Protein 3P4E (pdb70)

Solvent-accessible surface area: 14811 Å² total; per-residue (Å²): 161,43,36,102,53,4,82,106,128,26,119,44,12,49,162,112,5,126,36,130,28,18,98,93,99,109,36,101,83,10,132,142,25,156,111,50,48,109,18,72,26,97,45,37,3,55,46,0,11,86,0,0,21,55,50,142,81,16,61,28,2,0,32,0,0,0,0,11,1,0,0,56,5,0,36,77,12,0,28,0,3,37,0,50,10,98,2,8,4,9,156,19,64,28,86,20,0,8,75,0,6,41,0,0,0,49,0,0,81,131,1,40,1,1,6,28,25,49,96,48,16,81,78,111,85,120,51,144,67,117,21,5,75,2,43,1,79,0,13,0,0,5,16,136,119,112,60,20,107,28,90,110,7,105,85,30,6,3,0,0,0,0,7,20,49,3,1,2,9,42,15,4,58,22,0,67,127,6,6,97,130,35,182,15,84,53,116,68,201,32,84,77,118,32,0,1,92,25,0,7,26,44,3,65,21,0,5,134,2,2,54,88,1,40,86,94,38,50,6,13,6,13,1,1,3,26,40,23,0,0,49,88,1,0,27,139,4,21,46,184,47,9,29,0,28,0,58,32,184,35,42,140,34,49,63,6,0,54,19,0,38,134,80,24,149,14,87,69,113,78,0,26,75,26,0,5,0,3,0,0,3,0,1,0,0,28,112,134,47,5,122,55,0,19,58,18,1,96,86,37,56,10,97,8,46,58,0,11,67,1,26,69,23,99,120,151,58,61,92,4,59,61,104

Foldseek 3Di:
DLVVCQCVLCVVLQVLLDDPQVDVVHGHDPPPAPAKDKDKDKDWQPCLLVLCVVVVHQQARLLLQLQVGLVVVLQFPWQWAAKEKEKEWADDDSVNVSSNSSNVSVNSNVSSYGHSYYDYYHDHPPHPDGDMTMMMMIMTIDHPVQTQDLPPFDFQWFKKFWWWLAQRRWLVVLVVVLCVVLVDDQQDDDPHHGVSCSSSPHIDHCNVLSNVLSVPFPWNGKWFAHAQAQQPTVCVNDDPQKAWEFEPVWDQQDVSLVVSCVSRVHDPVVSRGTGNSTGGMMTTHHPVCQVVSCVSSVVSPIHMDGTTGMHGHDPPDRRYHYD

Nearest PDB structures (foldseek):
  3p4e-assembly1_A-2  TM=1.003E+00  e=6.566E-73  Vibrio cholerae
  1cli-assembly2_C  TM=9.756E-01  e=1.528E-54  Escherichia coli
  5vk4-assembly1_A  TM=9.788E-01  e=6.529E-50  Neisseria gonorrhoeae
  5vk4-assembly1_B  TM=9.753E-01  e=1.158E-48  Neisseria gonorrhoeae
  2btu-assembly1_A  TM=9.484E-01  e=7.988E-44  Bacillus anthracis

InterPro domains:
  IPR004733 Phosphoribosylformylglycinamidine cyclo-ligase [MF_00741] (8-345)
  IPR004733 Phosphoribosylformylglycinamidine cyclo-ligase [PTHR10520] (5-345)
  IPR004733 Phosphoribosylformylglycinamidine cyclo-ligase [TIGR00878] (8-334)
  IPR004733 Phosphoribosylformylglycinamidine cyclo-ligase [cd02196] (41-333)
  IPR010918 PurM-like, C-terminal domain [PF02769] (177-343)
  IPR016188 PurM-like, N-terminal domain [PF00586] (60-165)
  IPR036676 PurM-like, C-terminal domain superfamily [G3DSA:3.90.650.10] (172-346)
  IPR036676 PurM-like, C-terminal domain superfamily [SSF56042] (172-342)
  IPR036921 PurM-like, N-terminal domain superfamily [G3DSA:3.30.1330.10] (7-171)
  IPR036921 PurM-like, N-terminal domain superfamily [SSF55326] (8-171)

Radius of gyration: 20.2 Å; Cα contacts (8 Å, |Δi|>4): 772; chains: 1; bounding box: 46×52×60 Å

B-factor: mean 29.64, std 10.19, range [11.91, 79.68]

Sequence (323 aa):
DAGNALVERIKKGAVKRTRRPEVMGALCELLPTKYKHPVLVSSGTDGVVGGTKLRLALDMKKHDTIGIDLVAMMCVNDLIVQGAEPLFFLDYYYATGKLDVDTAAEEVISSGIADGCLQAGCALIGGEETAEEMPGMMYEEGEDYDVAGFFCCVGVVEKEEEEIIDGSKVQQVGDALIAVGSSGPHSNGYSSLVRKKILEEVSKADKNEERLAGKTIGEHLLAPTKIYIKSGLKKLIAEHDDIHAISHITGGGFWEENIPRRVLPEGTKAVIDGKSWEWPVIFQWLQEKGNVTTHEMYRTFNCGVGLIIIALPKDQANAAVALLQAEGETTAWVIGEIAAANSNEAQVEIN

Organism: Vibrio cholerae serotype O1 (strain ATCC 39315 / El Tor Inaba N16961) (NCBI:txid243277)

CATH classification: 3.30.1330.10 (+1 more: 3.90.650.10)

Structure (mmCIF, N/CA/C/O backbone):
data_3P4E
#
_entry.id   3P4E
#
_cell.length_a   106.277
_cell.length_b   106.277
_cell.length_c   61.379
_cell.angle_alpha   90.000
_cell.angle_beta   90.000
_cell.angle_gamma   120.000
#
_symmetry.space_group_name_H-M   'P 32 2 1'
#
loop_
_entity.id
_entity.type
_entity.pdbx_description
1 polymer 'Phosphoribosylformylglycinamidine cyclo-ligase'
2 non-polymer 'ADENOSINE MONOPHOSPHATE'
3 non-polymer GLYCEROL
4 non-polymer 'CITRIC ACID'
5 non-polymer 1,2-ETHANEDIOL
6 water water
#
loop_
_atom_site.group_PDB
_atom_site.id
_atom_site.type_symbol
_atom_site.label_atom_id
_atom_site.label_alt_id
_atom_site.label_comp_id
_atom_site.label_asym_id
_atom_site.label_entity_id
_atom_site.label_seq_id
_atom_site.pdbx_PDB_ins_code
_atom_site.Cartn_x
_atom_site.Cartn_y
_atom_site.Cartn_z
_atom_site.occupancy
_atom_site.B_iso_or_equiv
_atom_site.auth_seq_id
_atom_site.auth_comp_id
_atom_site.auth_asym_id
_atom_site.auth_atom_id
_atom_site.pdbx_PDB_model_num
ATOM 1 N N . ASP A 1 21 ? 24.647 46.969 -21.277 1.00 74.53 18 ASP A N 1
ATOM 2 C CA . ASP A 1 21 ? 25.880 46.767 -22.096 1.00 75.13 18 ASP A CA 1
ATOM 3 C C . ASP A 1 21 ? 27.069 46.279 -21.257 1.00 73.82 18 ASP A C 1
ATOM 4 O O . ASP A 1 21 ? 27.710 45.286 -21.619 1.00 74.13 18 ASP A O 1
ATOM 9 N N . ALA A 1 22 ? 27.390 46.988 -20.170 1.00 72.66 19 ALA A N 1
ATOM 10 C CA . ALA A 1 22 ? 28.420 46.525 -19.209 1.00 71.18 19 ALA A CA 1
ATOM 11 C C . ALA A 1 22 ? 27.975 45.225 -18.509 1.00 69.78 19 ALA A C 1
ATOM 12 O O . ALA A 1 22 ? 28.747 44.258 -18.411 1.00 69.28 19 ALA A O 1
ATOM 14 N N . GLY A 1 23 ? 26.730 45.220 -18.024 1.00 68.84 20 GLY A N 1
ATOM 15 C CA . GLY A 1 23 ? 26.102 44.027 -17.422 1.00 67.43 20 GLY A CA 1
ATOM 16 C C . GLY A 1 23 ? 25.844 42.897 -18.416 1.00 66.85 20 GLY A C 1
ATOM 17 O O . GLY A 1 23 ? 25.601 41.758 -18.013 1.00 66.83 20 GLY A O 1
ATOM 18 N N . ASN A 1 24 ? 25.888 43.213 -19.711 1.00 66.11 21 ASN A N 1
ATOM 19 C CA . ASN A 1 24 ? 25.766 42.217 -20.793 1.00 65.24 21 ASN A CA 1
ATOM 20 C C . ASN A 1 24 ? 27.132 41.538 -21.048 1.00 62.79 21 ASN A C 1
ATOM 21 O O . ASN A 1 24 ? 27.220 40.312 -21.197 1.00 62.95 21 ASN A O 1
ATOM 26 N N . ALA A 1 25 ? 28.192 42.339 -21.103 1.00 59.89 22 ALA A N 1
ATOM 27 C CA . ALA A 1 25 ? 29.547 41.817 -21.182 1.00 57.75 22 ALA A CA 1
ATOM 28 C C . ALA A 1 25 ? 29.774 40.869 -19.990 1.00 54.75 22 ALA A C 1
ATOM 29 O O . ALA A 1 25 ? 30.343 39.789 -20.140 1.00 53.92 22 ALA A O 1
ATOM 31 N N . LEU A 1 26 ? 29.298 41.273 -18.817 1.00 52.05 23 LEU A N 1
ATOM 32 C CA . LEU A 1 26 ? 29.544 40.501 -17.578 1.00 49.49 23 LEU A CA 1
ATOM 33 C C . LEU A 1 26 ? 28.749 39.206 -17.584 1.00 48.83 23 LEU A C 1
ATOM 34 O O . LEU A 1 26 ? 29.266 38.167 -17.217 1.00 46.04 23 LEU A O 1
ATOM 39 N N . VAL A 1 27 ? 27.485 39.277 -17.997 1.00 49.67 24 VAL A N 1
ATOM 40 C CA . VAL A 1 27 ? 26.616 38.108 -17.962 1.00 50.84 24 VAL A CA 1
ATOM 41 C C . VAL A 1 27 ? 27.172 37.029 -18.871 1.00 51.39 24 VAL A C 1
ATOM 42 O O . VAL A 1 27 ? 27.217 35.863 -18.505 1.00 49.64 24 VAL A O 1
ATOM 46 N N . GLU A 1 28 ? 27.630 37.423 -20.048 1.00 53.51 25 GLU A N 1
ATOM 47 C CA . GLU A 1 28 ? 28.160 36.448 -20.989 1.00 55.15 25 GLU A CA 1
ATOM 48 C C . GLU A 1 28 ? 29.431 35.932 -20.386 1.00 54.03 25 GLU A C 1
ATOM 49 O O . GLU A 1 28 ? 29.697 34.731 -20.389 1.00 54.99 25 GLU A O 1
ATOM 55 N N . ARG A 1 29 ? 30.184 36.852 -19.794 1.00 52.98 26 ARG A N 1
ATOM 56 C CA . ARG A 1 29 ? 31.490 36.550 -19.261 1.00 51.36 26 ARG A CA 1
ATOM 57 C C . ARG A 1 29 ? 31.473 35.491 -18.134 1.00 48.87 26 ARG A C 1
ATOM 58 O O . ARG A 1 29 ? 32.419 34.716 -17.999 1.00 48.71 26 ARG A O 1
ATOM 66 N N . ILE A 1 30 ? 30.415 35.447 -17.344 1.00 46.56 27 ILE A N 1
ATOM 67 C CA . ILE A 1 30 ? 30.365 34.510 -16.216 1.00 44.07 27 ILE A CA 1
ATOM 68 C C . ILE A 1 30 ? 29.561 33.261 -16.473 1.00 43.16 27 ILE A C 1
ATOM 69 O O . ILE A 1 30 ? 29.595 32.346 -15.651 1.00 41.35 27 ILE A O 1
ATOM 74 N N . LYS A 1 31 ? 28.793 33.203 -17.583 1.00 42.55 28 LYS A N 1
ATOM 75 C CA A LYS A 1 31 ? 27.854 32.090 -17.763 0.60 42.09 28 LYS A CA 1
ATOM 76 C CA B LYS A 1 31 ? 27.852 32.097 -17.757 0.40 41.83 28 LYS A CA 1
ATOM 77 C C . LYS A 1 31 ? 28.599 30.770 -17.712 1.00 40.75 28 LYS A C 1
ATOM 78 O O . LYS A 1 31 ? 28.046 29.774 -17.267 1.00 39.69 28 LYS A O 1
ATOM 89 N N . GLY A 1 32 ? 29.857 30.773 -18.144 1.00 39.93 29 GLY A N 1
ATOM 90 C CA . GLY A 1 32 ? 30.694 29.579 -18.066 1.00 40.69 29 GLY A CA 1
ATOM 91 C C . GLY A 1 32 ? 30.916 29.149 -16.598 1.00 39.93 29 GLY A C 1
ATOM 92 O O . GLY A 1 32 ? 30.759 27.990 -16.230 1.00 39.07 29 GLY A O 1
ATOM 93 N N . ALA A 1 33 ? 31.303 30.112 -15.775 1.00 40.41 30 ALA A N 1
ATOM 94 C CA . ALA A 1 33 ? 31.562 29.859 -14.351 1.00 38.29 30 ALA A CA 1
ATOM 95 C C . ALA A 1 33 ? 30.289 29.334 -13.672 1.00 36.94 30 ALA A C 1
ATOM 96 O O . ALA A 1 33 ? 30.291 28.314 -12.983 1.00 36.37 30 ALA A O 1
ATOM 98 N N . VAL A 1 34 ? 29.176 29.999 -13.911 1.00 35.60 31 VAL A N 1
ATOM 99 C CA . VAL A 1 34 ? 27.902 29.527 -13.399 1.00 34.46 31 VAL A CA 1
ATOM 100 C C . VAL A 1 34 ? 27.517 28.097 -13.846 1.00 33.92 31 VAL A C 1
ATOM 101 O O . VAL A 1 34 ? 27.131 27.263 -13.023 1.00 32.61 31 VAL A O 1
ATOM 105 N N . LYS A 1 35 ? 27.585 27.823 -15.154 1.00 33.07 32 LYS A N 1
ATOM 106 C CA . LYS A 1 35 ? 27.324 26.477 -15.671 1.00 33.89 32 LYS A CA 1
ATOM 107 C C . LYS A 1 35 ? 28.252 25.440 -15.068 1.00 31.73 32 LYS A C 1
ATOM 108 O O . LYS A 1 35 ? 27.834 24.297 -14.830 1.00 30.02 32 LYS A O 1
ATOM 114 N N . ARG A 1 36 ? 29.511 25.813 -14.795 1.00 31.22 33 ARG A N 1
ATOM 115 C CA . ARG A 1 36 ? 30.467 24.879 -14.168 1.00 30.57 33 ARG A CA 1
ATOM 116 C C . ARG A 1 36 ? 29.889 24.340 -12.861 1.00 28.65 33 ARG A C 1
ATOM 117 O O . ARG A 1 36 ? 30.160 23.210 -12.482 1.00 27.24 33 ARG A O 1
ATOM 125 N N . THR A 1 37 ? 29.114 25.164 -12.130 1.00 25.96 34 THR A N 1
ATOM 126 C CA . THR A 1 37 ? 28.674 24.789 -10.786 1.00 24.40 34 THR A CA 1
ATOM 127 C C . THR A 1 37 ? 27.394 23.980 -10.765 1.00 25.12 34 THR A C 1
ATOM 128 O O . THR A 1 37 ? 26.958 23.553 -9.692 1.00 23.82 34 THR A O 1
ATOM 132 N N . ARG A 1 38 ? 26.774 23.792 -11.923 1.00 26.77 35 ARG A N 1
ATOM 133 C CA . ARG A 1 38 ? 25.439 23.169 -11.958 1.00 28.90 35 ARG A CA 1
ATOM 134 C C . ARG A 1 38 ? 25.406 21.768 -11.360 1.00 29.04 35 ARG A C 1
ATOM 135 O O . ARG A 1 38 ? 26.383 21.006 -11.436 1.00 30.27 35 ARG A O 1
ATOM 143 N N . ARG A 1 39 ? 24.358 21.476 -10.594 1.00 28.40 36 ARG A N 1
ATOM 144 C CA . ARG A 1 39 ? 24.153 20.112 -10.083 1.00 29.49 36 ARG A CA 1
ATOM 145 C C . ARG A 1 39 ? 22.804 19.632 -10.596 1.00 29.39 36 ARG A C 1
ATOM 146 O O . ARG A 1 39 ? 22.015 20.439 -11.114 1.00 29.44 36 ARG A O 1
ATOM 154 N N . PRO A 1 40 ? 22.551 18.317 -10.538 1.00 29.87 37 PRO A N 1
ATOM 155 C CA . PRO A 1 40 ? 21.379 17.822 -11.293 1.00 30.59 37 PRO A CA 1
ATOM 156 C C . PRO A 1 40 ? 20.035 18.335 -10.825 1.00 29.87 37 PRO A C 1
ATOM 157 O O . PRO A 1 40 ? 19.061 18.264 -11.584 1.00 30.05 37 PRO A O 1
ATOM 161 N N . GLU A 1 41 ? 19.982 18.792 -9.572 1.00 29.26 38 GLU A N 1
ATOM 162 C CA . GLU A 1 41 ? 18.748 19.330 -8.985 1.00 28.07 38 GLU A CA 1
ATOM 163 C C . GLU A 1 41 ? 18.323 20.635 -9.592 1.00 27.17 38 GLU A C 1
ATOM 164 O O . GLU A 1 41 ? 17.130 20.978 -9.544 1.00 28.04 38 GLU A O 1
ATOM 170 N N . VAL A 1 42 ? 19.243 21.352 -10.212 1.00 27.85 39 VAL A N 1
ATOM 171 C CA . VAL A 1 42 ? 18.931 22.633 -10.841 1.00 28.75 39 VAL A CA 1
ATOM 172 C C . VAL A 1 42 ? 18.076 22.441 -12.072 1.00 33.32 39 VAL A C 1
ATOM 173 O O . VAL A 1 42 ? 18.330 21.543 -12.894 1.00 32.43 39 VAL A O 1
ATOM 177 N N . MET A 1 43 ? 17.040 23.255 -12.183 1.00 34.84 40 MET A N 1
ATOM 178 C CA . MET A 1 43 ? 16.170 23.229 -13.356 1.00 39.16 40 MET A CA 1
ATOM 179 C C . MET A 1 43 ? 16.303 24.529 -14.120 1.00 41.42 40 MET A C 1
ATOM 180 O O . MET A 1 43 ? 16.453 25.596 -13.519 1.00 41.28 40 MET A O 1
ATOM 185 N N . GLY A 1 44 ? 16.189 24.459 -15.446 1.00 44.97 41 GLY A N 1
ATOM 186 C CA . GLY A 1 44 ? 16.073 25.673 -16.277 1.00 46.62 41 GLY A CA 1
ATOM 187 C C . GLY A 1 44 ? 17.279 26.611 -16.226 1.00 47.21 41 GLY A C 1
ATOM 188 O O . GLY A 1 44 ? 18.405 26.180 -15.899 1.00 48.68 41 GLY A O 1
ATOM 189 N N . ALA A 1 51 ? 15.592 31.256 -10.949 1.00 43.37 48 ALA A N 1
ATOM 190 C CA . ALA A 1 51 ? 16.535 30.314 -10.334 1.00 40.36 48 ALA A CA 1
ATOM 191 C C . ALA A 1 51 ? 15.751 29.195 -9.657 1.00 39.08 48 ALA A C 1
ATOM 192 O O . ALA A 1 51 ? 15.217 29.441 -8.565 1.00 38.14 48 ALA A O 1
ATOM 194 N N . LEU A 1 52 ? 15.651 28.013 -10.308 1.00 36.38 49 LEU A N 1
ATOM 195 C CA . LEU A 1 52 ? 14.838 26.873 -9.826 1.00 33.71 49 LEU A CA 1
ATOM 196 C C . LEU A 1 52 ? 15.701 25.690 -9.414 1.00 31.61 49 LEU A C 1
ATOM 197 O O . LEU A 1 52 ? 16.624 25.327 -10.111 1.00 31.49 49 LEU A O 1
ATOM 202 N N . CYS A 1 53 ? 15.363 25.063 -8.297 1.00 28.89 50 CYS A N 1
ATOM 203 C CA . CYS A 1 53 ? 16.147 23.950 -7.789 1.00 27.82 50 CYS A CA 1
ATOM 204 C C . CYS A 1 53 ? 15.266 22.981 -7.011 1.00 28.66 50 CYS A C 1
ATOM 205 O O . CYS A 1 53 ? 14.492 23.370 -6.153 1.00 26.13 50 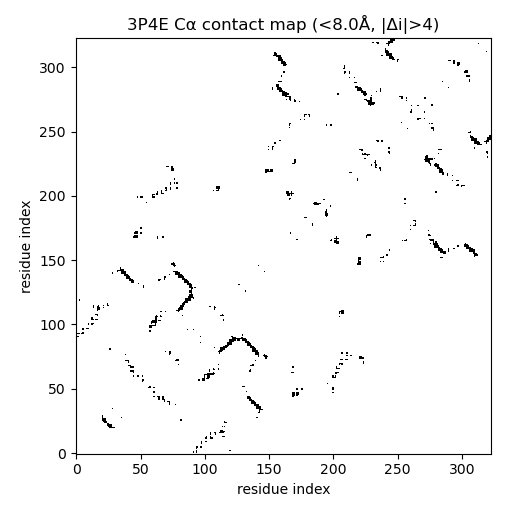CYS A O 1
ATOM 208 N N . GLU A 1 54 ? 15.373 21.701 -7.350 1.00 28.42 51 GLU A N 1
ATOM 209 C CA . GLU A 1 54 ? 14.670 20.659 -6.635 1.00 28.85 51 GLU A CA 1
ATOM 210 C C . GLU A 1 54 ? 15.441 20.254 -5.411 1.00 28.04 51 GLU A C 1
ATOM 211 O O . GLU A 1 54 ? 16.644 20.497 -5.306 1.00 28.09 51 GLU A O 1
ATOM 217 N N . LEU A 1 55 ? 14.773 19.595 -4.467 1.00 28.76 52 LEU A N 1
ATOM 218 C CA A LEU A 1 55 ? 15.467 19.027 -3.311 0.60 28.59 52 LEU A CA 1
ATOM 219 C CA B LEU A 1 55 ? 15.484 19.040 -3.313 0.40 28.30 52 LEU A CA 1
ATOM 220 C C . LEU A 1 55 ? 16.206 17.754 -3.724 1.00 28.53 52 LEU A C 1
ATOM 221 O O . LEU A 1 55 ? 15.696 16.990 -4.558 1.00 28.57 52 LEU A O 1
ATOM 230 N N . PRO A 1 56 ? 17.394 17.519 -3.156 1.00 29.09 53 PRO A N 1
ATOM 231 C CA . PRO A 1 56 ? 18.045 16.222 -3.463 1.00 30.00 53 PRO A CA 1
ATOM 232 C C . PRO A 1 56 ? 17.154 15.041 -3.037 1.00 32.18 53 PRO A C 1
ATOM 233 O O . PRO A 1 56 ? 16.445 15.084 -2.008 1.00 31.42 53 PRO A O 1
ATOM 237 N N . THR A 1 57 ? 17.134 14.014 -3.871 1.00 34.26 54 THR A N 1
ATOM 238 C CA . THR A 1 57 ? 16.183 12.911 -3.660 1.00 35.47 54 THR A CA 1
ATOM 239 C C . THR A 1 57 ? 16.433 12.095 -2.375 1.00 35.77 54 THR A C 1
ATOM 240 O O . THR A 1 57 ? 15.513 11.416 -1.893 1.00 35.94 54 THR A O 1
ATOM 244 N N . LYS A 1 58 ? 17.632 12.126 -1.795 1.00 35.81 55 LYS A N 1
ATOM 245 C CA . LYS A 1 58 ? 17.907 11.218 -0.672 1.00 37.33 55 LYS A CA 1
ATOM 246 C C . LYS A 1 58 ? 17.179 11.588 0.596 1.00 37.32 55 LYS A C 1
ATOM 247 O O . LYS A 1 58 ? 17.100 10.765 1.508 1.00 38.62 55 LYS A O 1
ATOM 253 N N . TYR A 1 59 ? 16.692 12.827 0.696 1.00 35.85 56 TYR A N 1
ATOM 254 C CA . TYR A 1 59 ? 16.141 13.323 1.948 1.00 34.87 56 TYR A CA 1
ATOM 255 C C . TYR A 1 59 ? 14.720 12.843 2.078 1.00 37.11 56 TYR A C 1
ATOM 256 O O . TYR A 1 59 ? 13.943 13.051 1.176 1.00 37.29 56 TYR A O 1
ATOM 265 N N . LYS A 1 60 ? 14.389 12.240 3.217 1.00 38.22 57 LYS A N 1
ATOM 266 C CA . LYS A 1 60 ? 13.015 11.817 3.520 1.00 40.39 57 LYS A CA 1
ATOM 267 C C . LYS A 1 60 ? 12.222 12.933 4.192 1.00 39.20 57 LYS A C 1
ATOM 268 O O . LYS A 1 60 ? 11.069 13.144 3.860 1.00 39.11 57 LYS A O 1
ATOM 274 N N . HIS A 1 61 ? 12.850 13.674 5.104 1.00 36.84 58 HIS A N 1
ATOM 275 C CA . HIS A 1 61 ? 12.216 14.814 5.771 1.00 36.96 58 HIS A CA 1
ATOM 276 C C . HIS A 1 61 ? 13.197 15.981 5.715 1.00 34.88 58 HIS A C 1
ATOM 277 O O . HIS A 1 61 ? 13.871 16.313 6.725 1.00 34.15 58 HIS A O 1
ATOM 284 N N . PRO A 1 62 ? 13.317 16.584 4.527 1.00 33.75 59 PRO A N 1
ATOM 285 C CA . PRO A 1 62 ? 14.318 17.663 4.374 1.00 32.32 59 PRO A CA 1
ATOM 286 C C . PRO A 1 62 ? 13.967 18.921 5.148 1.00 31.57 59 PRO A C 1
ATOM 287 O O . PRO A 1 62 ? 12.797 19.321 5.211 1.00 34.32 59 PRO A O 1
ATOM 291 N N . VAL A 1 63 ? 14.970 19.536 5.752 1.00 29.33 60 VAL A N 1
ATOM 292 C CA . VAL A 1 63 ? 14.792 20.823 6.359 1.00 27.74 60 VAL A CA 1
ATOM 293 C C . VAL A 1 63 ? 15.789 21.746 5.687 1.00 26.37 60 VAL A C 1
ATOM 294 O O . VAL A 1 63 ? 16.941 21.387 5.498 1.00 25.11 60 VAL A O 1
ATOM 298 N N . LEU A 1 64 ? 15.356 22.956 5.370 1.00 24.76 61 LEU A N 1
ATOM 299 C CA . LEU A 1 64 ? 16.245 23.909 4.755 1.00 23.91 61 LEU A CA 1
ATOM 300 C C . LEU A 1 64 ? 17.017 24.706 5.801 1.00 23.85 61 LEU A C 1
ATOM 301 O O . LEU A 1 64 ? 16.439 25.127 6.795 1.00 25.15 61 LEU A O 1
ATOM 306 N N . VAL A 1 65 ? 18.304 24.905 5.557 1.00 23.30 62 VAL A N 1
ATOM 307 C CA . VAL A 1 65 ? 19.197 25.622 6.454 1.00 23.91 62 VAL A CA 1
ATOM 308 C C . VAL A 1 65 ? 19.787 26.719 5.616 1.00 24.85 62 VAL A C 1
ATOM 309 O O . VAL A 1 65 ? 20.271 26.462 4.511 1.00 24.45 62 VAL A O 1
ATOM 313 N N . SER A 1 66 ? 19.709 27.962 6.063 1.00 23.62 63 SER A N 1
ATOM 314 C CA A SER A 1 66 ? 20.142 29.064 5.209 0.60 23.75 63 SER A CA 1
ATOM 315 C CA B SER A 1 66 ? 20.151 29.054 5.207 0.40 23.61 63 SER A CA 1
ATOM 316 C C . SER A 1 66 ? 20.971 30.083 5.984 1.00 23.53 63 SER A C 1
ATOM 317 O O . SER A 1 66 ? 20.933 30.147 7.242 1.00 24.45 63 SER A O 1
ATOM 322 N N . GLY A 1 67 ? 21.738 30.868 5.252 1.00 21.93 64 GLY A N 1
ATOM 323 C CA . GLY A 1 67 ? 22.525 31.888 5.874 1.00 22.57 64 GLY A CA 1
ATOM 324 C C . GLY A 1 67 ? 23.060 32.855 4.873 1.00 22.88 64 GLY A C 1
ATOM 325 O O . GLY A 1 67 ? 23.155 32.544 3.674 1.00 23.15 64 GLY A O 1
ATOM 326 N N . THR A 1 68 ? 23.454 34.013 5.383 1.00 22.21 65 THR A N 1
ATOM 327 C CA . THR A 1 68 ? 24.036 35.075 4.557 1.00 23.16 65 THR A CA 1
ATOM 328 C C . THR A 1 68 ? 25.299 35.547 5.226 1.00 24.00 65 THR A C 1
ATOM 329 O O . THR A 1 68 ? 25.388 35.497 6.444 1.00 26.73 65 THR A O 1
ATOM 333 N N . ASP A 1 69 ? 26.285 35.998 4.457 1.00 25.71 66 ASP A N 1
ATOM 334 C CA . ASP A 1 69 ? 27.598 36.422 5.041 1.00 27.97 66 ASP A CA 1
ATOM 335 C C . ASP A 1 69 ? 28.238 37.331 4.007 1.00 28.70 66 ASP A C 1
ATOM 336 O O . ASP A 1 69 ? 27.855 37.366 2.854 1.00 27.86 66 ASP A O 1
ATOM 341 N N . GLY A 1 70 ? 29.204 38.117 4.450 1.00 29.54 67 GLY A N 1
ATOM 342 C CA . GLY A 1 70 ? 30.075 38.848 3.542 1.00 30.20 67 GLY A CA 1
ATOM 343 C C . GLY A 1 70 ? 31.464 38.419 3.974 1.00 29.99 67 GLY A C 1
ATOM 344 O O . GLY A 1 70 ? 31.653 37.507 4.781 1.00 32.37 67 GLY A O 1
ATOM 345 N N . VAL A 1 71 ? 32.474 39.050 3.417 1.00 30.95 68 VAL A N 1
ATOM 346 C CA A VAL A 1 71 ? 33.869 38.675 3.713 0.60 28.83 68 VAL A CA 1
ATOM 347 C CA B VAL A 1 71 ? 33.755 38.965 4.071 0.40 29.59 68 VAL A CA 1
ATOM 348 C C A VAL A 1 71 ? 34.516 39.671 4.670 0.60 29.17 68 VAL A C 1
ATOM 349 C C B VAL A 1 71 ? 33.951 40.388 4.557 0.40 30.77 68 VAL A C 1
ATOM 350 O O A VAL A 1 71 ? 35.626 39.457 5.177 0.60 25.98 68 VAL A O 1
ATOM 351 O O B VAL A 1 71 ? 33.876 41.361 3.798 0.40 30.74 68 VAL A O 1
ATOM 358 N N A GLY A 1 72 ? 33.833 40.809 4.905 0.60 28.95 69 GLY A N 1
ATOM 359 N N B GLY A 1 72 ? 34.061 40.510 5.872 0.40 29.94 69 GLY A N 1
ATOM 360 C CA A GLY A 1 72 ? 34.324 41.787 5.873 0.60 29.66 69 GLY A CA 1
ATOM 361 C CA B GLY A 1 72 ? 34.323 41.802 6.440 0.40 30.42 69 GLY A CA 1
ATOM 362 C C A GLY A 1 72 ? 35.519 42.612 5.463 0.60 28.56 69 GLY A C 1
ATOM 363 C C B GLY A 1 72 ? 35.418 42.500 5.646 0.40 29.36 69 GLY A C 1
ATOM 364 O O A GLY A 1 72 ? 35.653 42.989 4.307 0.60 29.51 69 GLY A O 1
ATOM 365 O O B GLY A 1 72 ? 35.388 42.608 4.437 0.40 29.87 69 GLY A O 1
ATOM 366 N N . THR A 1 73 ? 36.405 42.914 6.406 1.00 28.97 70 THR A N 1
ATOM 367 C CA . THR A 1 73 ? 37.490 43.724 6.060 1.00 29.17 70 THR A CA 1
ATOM 368 C C . THR A 1 73 ? 38.466 43.021 5.172 1.00 24.88 70 THR A C 1
ATOM 369 O O . THR A 1 73 ? 39.350 43.701 4.652 1.00 23.82 70 THR A O 1
ATOM 373 N N . LYS A 1 74 ? 38.379 41.681 5.032 1.00 21.45 71 LYS A N 1
ATOM 374 C CA . LYS A 1 74 ? 39.280 41.035 4.063 1.00 21.01 71 LYS A CA 1
ATOM 375 C C . LYS A 1 74 ? 39.118 41.650 2.677 1.00 21.47 71 LYS A C 1
ATOM 376 O O . LYS A 1 74 ? 40.085 41.810 1.923 1.00 20.41 71 LYS A O 1
ATOM 382 N N . LEU A 1 75 ? 37.887 42.073 2.342 1.00 21.89 72 LEU A N 1
ATOM 383 C CA . LEU A 1 75 ? 37.664 42.675 1.052 1.00 24.16 72 LEU A CA 1
ATOM 384 C C . LEU A 1 75 ? 38.497 43.934 0.892 1.00 24.37 72 LEU A C 1
ATOM 385 O O . LEU A 1 75 ? 39.041 44.186 -0.168 1.00 25.13 72 LEU A O 1
ATOM 390 N N . ARG A 1 76 ? 38.679 44.693 1.978 1.00 25.92 73 ARG A N 1
ATOM 391 C CA . ARG A 1 76 ? 39.511 45.920 1.932 1.00 25.84 73 ARG A CA 1
ATOM 392 C C . ARG A 1 76 ? 40.948 45.602 1.557 1.00 25.39 73 ARG A C 1
ATOM 393 O O . ARG A 1 76 ? 41.557 46.274 0.718 1.00 25.77 73 ARG A O 1
ATOM 401 N N . LEU A 1 77 ? 41.497 44.517 2.115 1.00 24.71 74 LEU A N 1
ATOM 402 C CA . LEU A 1 77 ? 42.797 44.046 1.691 1.00 24.80 74 LEU A CA 1
ATOM 403 C C . LEU A 1 77 ? 42.869 43.648 0.227 1.00 24.55 74 LEU A C 1
ATOM 404 O O . LEU A 1 77 ? 43.828 43.949 -0.473 1.00 25.30 74 LEU A O 1
ATOM 409 N N . ALA A 1 78 ? 41.871 42.933 -0.263 1.00 24.14 75 ALA A N 1
ATOM 410 C CA . ALA A 1 78 ? 41.848 42.560 -1.670 1.00 24.41 75 ALA A CA 1
ATOM 411 C C . ALA A 1 78 ? 41.798 43.811 -2.562 1.00 24.28 75 ALA A C 1
ATOM 412 O O . ALA A 1 78 ? 42.438 43.840 -3.570 1.0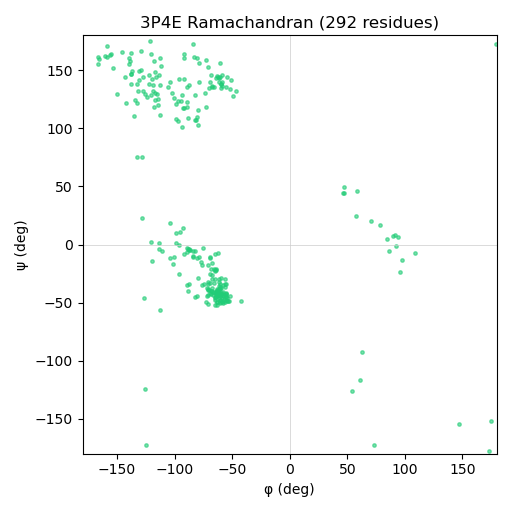0 24.91 75 ALA A O 1
ATOM 414 N N . LEU A 1 79 ? 41.045 44.809 -2.143 1.00 26.73 76 LEU A N 1
ATOM 415 C CA . LEU A 1 79 ? 40.926 46.102 -2.876 1.00 28.18 76 LEU A CA 1
ATOM 416 C C . LEU A 1 79 ? 42.250 46.861 -2.814 1.00 30.45 76 LEU A C 1
ATOM 417 O O . LEU A 1 79 ? 42.703 47.355 -3.870 1.00 31.47 76 LEU A O 1
ATOM 422 N N . ASP A 1 80 ? 42.898 46.886 -1.635 1.00 30.45 77 ASP A N 1
ATOM 423 C CA . ASP A 1 80 ? 44.244 47.511 -1.439 1.00 31.42 77 ASP A CA 1
ATOM 424 C C . ASP A 1 80 ? 45.223 46.867 -2.446 1.00 30.84 77 ASP A C 1
ATOM 425 O O . ASP A 1 80 ? 46.030 47.552 -3.096 1.00 31.64 77 ASP A O 1
ATOM 430 N N . MET A 1 81 ? 45.171 45.551 -2.547 1.00 29.94 78 MET A N 1
ATOM 431 C CA . MET A 1 81 ? 46.093 44.755 -3.366 1.00 29.50 78 MET A CA 1
ATOM 432 C C . MET A 1 81 ? 45.636 44.583 -4.807 1.00 31.30 78 MET A C 1
ATOM 433 O O . MET A 1 81 ? 46.346 43.983 -5.599 1.00 29.88 78 MET A O 1
ATOM 438 N N . LYS A 1 82 ? 44.446 45.078 -5.142 1.00 30.85 79 LYS A N 1
ATOM 439 C CA . LYS A 1 82 ? 43.862 44.850 -6.469 1.00 32.77 79 LYS A CA 1
ATOM 440 C C . LYS A 1 82 ? 43.940 43.418 -6.919 1.00 31.80 79 LYS A C 1
ATOM 441 O O . LYS A 1 82 ? 44.377 43.116 -8.035 1.00 31.53 79 LYS A O 1
ATOM 447 N N . LYS A 1 83 ? 43.513 42.503 -6.040 1.00 30.20 80 LYS A N 1
ATOM 448 C CA . LYS A 1 83 ? 43.544 41.091 -6.347 1.00 29.89 80 LYS A CA 1
ATOM 449 C C . LYS A 1 83 ? 42.215 40.474 -5.915 1.00 28.50 80 LYS A C 1
ATOM 450 O O . LYS A 1 83 ? 41.962 40.376 -4.718 1.00 27.31 80 LYS A O 1
ATOM 456 N N . HIS A 1 84 ? 41.405 40.064 -6.904 1.00 27.01 81 HIS A N 1
ATOM 457 C CA . HIS A 1 84 ? 39.996 39.776 -6.734 1.00 26.77 81 HIS A CA 1
ATOM 458 C C . HIS A 1 84 ? 39.645 38.345 -7.088 1.00 27.10 81 HIS A C 1
ATOM 459 O O . HIS A 1 84 ? 38.498 37.959 -7.007 1.00 26.70 81 HIS A O 1
ATOM 466 N N . ASP A 1 85 ? 40.644 37.536 -7.451 1.00 27.66 82 ASP A N 1
ATOM 467 C CA . ASP A 1 85 ? 40.361 36.214 -7.975 1.00 28.47 82 ASP A CA 1
ATOM 468 C C . ASP A 1 85 ? 40.046 35.103 -6.951 1.00 27.02 82 ASP A C 1
ATOM 469 O O . ASP A 1 85 ? 39.595 34.035 -7.349 1.00 27.55 82 ASP A O 1
ATOM 474 N N . THR A 1 86 ? 40.280 35.347 -5.666 1.00 24.22 83 THR A N 1
ATOM 475 C CA . THR A 1 86 ? 40.028 34.385 -4.619 1.00 23.82 83 THR A CA 1
ATOM 476 C C . THR A 1 86 ? 39.025 34.814 -3.550 1.00 22.72 83 THR A C 1
ATOM 477 O O . THR A 1 86 ? 38.589 34.009 -2.784 1.00 20.93 83 THR A O 1
ATOM 481 N N . ILE A 1 87 ? 38.704 36.106 -3.503 1.00 22.05 84 ILE A N 1
ATOM 482 C CA . ILE A 1 87 ? 37.830 36.636 -2.453 1.00 20.32 84 ILE A CA 1
ATOM 483 C C . ILE A 1 87 ? 36.438 35.977 -2.504 1.00 19.75 84 ILE A C 1
ATOM 484 O O . ILE A 1 87 ? 35.803 35.746 -1.453 1.00 20.06 84 ILE A O 1
ATOM 489 N N . GLY A 1 88 ? 36.020 35.579 -3.687 1.00 20.16 85 GLY A N 1
ATOM 490 C CA . GLY A 1 88 ? 34.736 34.823 -3.834 1.00 20.50 85 GLY A CA 1
ATOM 491 C C . GLY A 1 88 ? 34.763 33.468 -3.157 1.00 20.40 85 GLY A C 1
ATOM 492 O O . GLY A 1 88 ? 33.741 32.957 -2.701 1.00 19.46 85 GLY A O 1
ATOM 493 N N . ILE A 1 89 ? 35.952 32.855 -3.079 1.00 19.54 86 ILE A N 1
ATOM 494 C CA . ILE A 1 89 ? 36.096 31.607 -2.315 1.00 19.23 86 ILE A CA 1
ATOM 495 C C . ILE A 1 89 ? 35.859 31.842 -0.853 1.00 19.03 86 ILE A C 1
ATOM 496 O O . ILE A 1 89 ? 35.149 31.108 -0.196 1.00 18.81 86 ILE A O 1
ATOM 501 N N . ASP A 1 90 ? 36.446 32.917 -0.308 1.00 19.14 87 ASP A N 1
ATOM 502 C CA . ASP A 1 90 ? 36.182 33.268 1.088 1.00 18.07 87 ASP A CA 1
ATOM 503 C C . ASP A 1 90 ? 34.685 33.496 1.345 1.00 18.43 87 ASP A C 1
ATOM 504 O O . ASP A 1 90 ? 34.120 33.092 2.374 1.00 19.79 87 ASP A O 1
ATOM 509 N N . LEU A 1 91 ? 34.019 34.160 0.386 1.00 18.46 88 LEU A N 1
ATOM 510 C CA . LEU A 1 91 ? 32.590 34.441 0.548 1.00 17.83 88 LEU A CA 1
ATOM 511 C C . LEU A 1 91 ? 31.786 33.146 0.683 1.00 18.94 88 LEU A C 1
ATOM 512 O O . LEU A 1 91 ? 30.924 32.995 1.577 1.00 19.81 88 LEU A O 1
ATOM 517 N N . VAL A 1 92 ? 32.024 32.219 -0.222 1.00 17.98 89 VAL A N 1
ATOM 518 C CA . VAL A 1 92 ? 31.291 30.943 -0.222 1.00 17.39 89 VAL A CA 1
ATOM 519 C C . VAL A 1 92 ? 31.645 30.188 1.054 1.00 18.75 89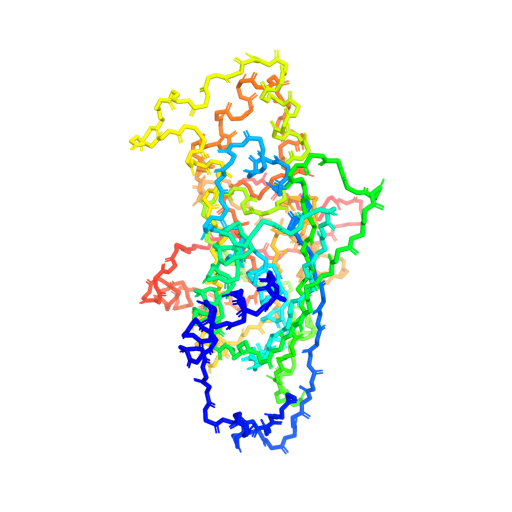 VAL A C 1
ATOM 520 O O . VAL A 1 92 ? 30.752 29.708 1.755 1.00 19.34 89 VAL A O 1
ATOM 524 N N . ALA A 1 93 ? 32.940 30.137 1.386 1.00 19.39 90 ALA A N 1
ATOM 525 C CA . ALA A 1 93 ? 33.415 29.430 2.579 1.00 20.20 90 ALA A CA 1
ATOM 526 C C . ALA A 1 93 ? 32.747 29.876 3.819 1.00 21.50 90 ALA A C 1
ATOM 527 O O . ALA A 1 93 ? 32.351 29.046 4.613 1.00 22.54 90 ALA A O 1
ATOM 529 N N . MET A 1 94 ? 32.628 31.185 4.020 1.00 21.87 91 MET A N 1
ATOM 530 C CA A MET A 1 94 ? 32.012 31.733 5.233 0.60 23.70 91 MET A CA 1
ATOM 531 C CA B MET A 1 94 ? 32.034 31.688 5.238 0.40 22.94 91 MET A CA 1
ATOM 532 C C . MET A 1 94 ? 30.588 31.175 5.355 1.00 25.47 91 MET A C 1
ATOM 533 O O . MET A 1 94 ? 30.179 30.643 6.454 1.00 28.13 91 MET A O 1
ATOM 542 N N . CYS A 1 95 ? 29.837 31.243 4.247 1.00 23.64 92 CYS A N 1
ATOM 543 C CA . CYS A 1 95 ? 28.461 30.772 4.234 1.00 23.76 92 CYS A CA 1
ATOM 544 C C . CYS A 1 95 ? 28.380 29.259 4.474 1.00 23.11 92 CYS A C 1
ATOM 545 O O . CYS A 1 95 ? 27.627 28.800 5.329 1.00 23.64 92 CYS A O 1
ATOM 548 N N . VAL A 1 96 ? 29.133 28.489 3.711 1.00 21.23 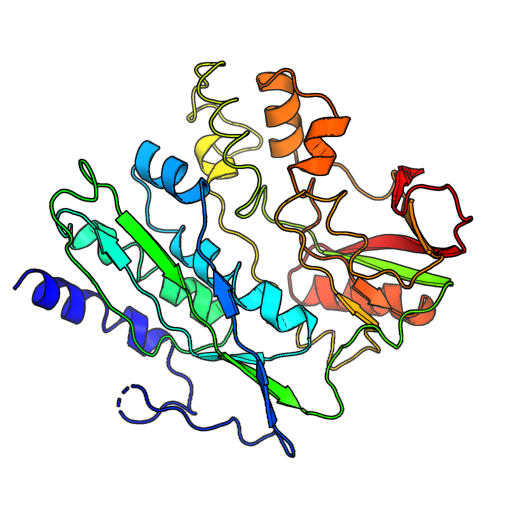93 VAL A N 1
ATOM 549 C CA . VAL A 1 96 ? 28.941 27.022 3.759 1.00 20.66 93 VAL A CA 1
ATOM 550 C C . VAL A 1 96 ? 29.510 26.397 5.009 1.00 21.00 93 VAL A C 1
ATOM 551 O O . VAL A 1 96 ? 28.898 25.451 5.554 1.00 21.70 93 VAL A O 1
ATOM 555 N N . ASN A 1 97 ? 30.615 26.943 5.517 1.00 20.39 94 ASN A N 1
ATOM 556 C CA . ASN A 1 97 ? 31.186 26.364 6.726 1.00 21.45 94 ASN A CA 1
ATOM 557 C C . ASN A 1 97 ? 30.270 26.627 7.939 1.00 23.36 94 ASN A C 1
ATOM 558 O O . ASN A 1 97 ? 30.317 25.879 8.918 1.00 25.65 94 ASN A O 1
ATOM 563 N N . ASP A 1 98 ? 29.471 27.681 7.901 1.00 23.74 95 ASP A N 1
ATOM 564 C CA . ASP A 1 98 ? 28.421 27.863 8.896 1.00 25.15 95 ASP A CA 1
ATOM 565 C C . ASP A 1 98 ? 27.283 26.853 8.709 1.00 25.99 95 ASP A C 1
ATOM 566 O O . ASP A 1 98 ? 26.656 26.415 9.697 1.00 29.22 95 ASP A O 1
ATOM 571 N N . LEU A 1 99 ? 26.970 26.430 7.493 1.00 24.64 96 LEU A N 1
ATOM 572 C CA . LEU A 1 99 ? 25.888 25.472 7.331 1.00 25.00 96 LEU A CA 1
ATOM 573 C C . LEU A 1 99 ? 26.258 24.100 7.826 1.00 24.86 96 LEU A C 1
ATOM 574 O O . LEU A 1 99 ? 25.408 23.391 8.347 1.00 24.47 96 LEU A O 1
ATOM 579 N N . ILE A 1 100 ? 27.509 23.691 7.620 1.00 23.82 97 ILE A N 1
ATOM 580 C CA . ILE A 1 100 ? 27.914 22.329 7.963 1.00 25.25 97 ILE A CA 1
ATOM 581 C C . ILE A 1 100 ? 27.815 22.084 9.462 1.00 25.35 97 ILE A C 1
ATOM 582 O O . ILE A 1 100 ? 27.650 20.939 9.877 1.00 24.73 97 ILE A O 1
ATOM 587 N N . VAL A 1 101 ? 27.844 23.134 10.283 1.00 25.59 98 VAL A N 1
ATOM 588 C CA . VAL A 1 101 ? 27.789 22.924 11.728 1.00 27.52 98 VAL A CA 1
ATOM 589 C C . VAL A 1 101 ? 26.486 22.317 12.207 1.00 27.51 98 VAL A C 1
ATOM 590 O O . VAL A 1 101 ? 26.451 21.684 13.271 1.00 27.54 98 VAL A O 1
ATOM 594 N N . GLN A 1 102 ? 25.420 22.460 11.406 1.00 27.14 99 GLN A N 1
ATOM 595 C CA . GLN A 1 102 ? 24.134 21.844 11.688 1.00 27.00 99 GLN A CA 1
ATOM 596 C C . GLN A 1 102 ? 23.906 20.556 10.928 1.00 26.48 99 GLN A C 1
ATOM 597 O O . GLN A 1 102 ? 22.866 19.942 11.077 1.00 28.38 99 GLN A O 1
ATOM 603 N N . GLY A 1 103 ? 24.884 20.140 10.139 1.00 25.53 100 GLY A N 1
ATOM 604 C CA . GLY A 1 103 ? 24.778 18.937 9.326 1.00 25.75 100 GLY A CA 1
ATOM 605 C C . GLY A 1 103 ? 24.245 19.169 7.908 1.00 25.33 100 GLY A C 1
ATOM 606 O O . GLY A 1 103 ? 23.961 18.219 7.197 1.00 26.20 100 GLY A O 1
ATOM 607 N N . ALA A 1 104 ? 24.089 20.417 7.500 1.00 23.28 101 ALA A N 1
ATOM 608 C CA . ALA A 1 104 ? 23.451 20.739 6.237 1.00 23.11 101 ALA A CA 1
ATOM 609 C C . ALA A 1 104 ? 24.402 20.555 5.043 1.00 22.29 101 ALA A C 1
ATOM 610 O O . ALA A 1 104 ? 25.567 20.903 5.121 1.00 23.49 101 ALA A O 1
ATOM 612 N N . GLU A 1 105 ? 23.874 20.011 3.957 1.00 23.09 102 GLU A N 1
ATOM 613 C CA . GLU A 1 105 ? 24.549 19.872 2.686 1.00 22.14 102 GLU A CA 1
ATOM 614 C C . GLU A 1 105 ? 24.233 21.116 1.849 1.00 21.56 102 GLU A C 1
ATOM 615 O O . GLU A 1 105 ? 23.078 21.295 1.465 1.00 22.19 102 GLU A O 1
ATOM 621 N N . PRO A 1 106 ? 25.269 21.918 1.497 1.00 22.57 103 PRO A N 1
ATOM 622 C CA . PRO A 1 106 ? 24.976 23.076 0.655 1.00 21.55 103 PRO A CA 1
ATOM 623 C C . PRO A 1 106 ? 24.327 22.632 -0.665 1.00 22.00 103 PRO A C 1
ATOM 624 O O . PRO A 1 106 ? 24.823 21.700 -1.325 1.00 22.62 103 PRO A O 1
ATOM 628 N N . LEU A 1 107 ? 23.280 23.344 -1.078 1.00 21.95 104 LEU A N 1
ATOM 629 C CA . LEU A 1 107 ? 22.537 23.040 -2.255 1.00 21.65 104 LEU A CA 1
ATOM 630 C C . LEU A 1 107 ? 22.716 24.125 -3.316 1.00 21.74 104 LEU A C 1
ATOM 631 O O . LEU A 1 107 ? 23.076 23.822 -4.467 1.00 21.25 104 LEU A O 1
ATOM 636 N N . PHE A 1 108 ? 22.416 25.376 -2.977 1.00 21.69 105 PHE A N 1
ATOM 637 C CA . PHE A 1 108 ? 22.602 26.471 -3.941 1.00 21.80 105 PHE A CA 1
ATOM 638 C C . PHE A 1 108 ? 23.019 27.779 -3.267 1.00 22.06 105 PHE A C 1
ATOM 639 O O . PHE A 1 108 ? 22.880 27.945 -2.046 1.00 22.36 105 PHE A O 1
ATOM 647 N N . PHE A 1 109 ? 23.484 28.701 -4.104 1.00 20.59 106 PHE A N 1
ATOM 648 C CA . PHE A 1 109 ? 24.139 29.904 -3.675 1.00 20.86 106 PHE A CA 1
ATOM 649 C C . PHE A 1 109 ? 23.737 31.030 -4.597 1.00 20.49 106 PHE A C 1
ATOM 650 O O . PHE A 1 109 ? 23.573 30.846 -5.823 1.00 21.55 106 PHE A O 1
ATOM 658 N N . LEU A 1 110 ? 23.596 32.221 -4.016 1.00 20.69 107 LEU A N 1
ATOM 659 C CA . LEU A 1 110 ? 23.390 33.455 -4.760 1.00 20.35 107 LEU A CA 1
ATOM 660 C C . LEU A 1 110 ? 24.257 34.567 -4.169 1.00 20.24 107 LEU A C 1
ATOM 661 O O . LEU A 1 110 ? 24.585 34.536 -2.994 1.00 20.53 107 LEU A O 1
ATOM 666 N N . ASP A 1 111 ? 24.687 35.506 -5.011 1.00 20.87 108 ASP A N 1
ATOM 667 C CA . ASP A 1 111 ? 25.476 36.633 -4.580 1.00 21.64 108 ASP A CA 1
ATOM 668 C C . ASP A 1 111 ? 24.872 37.957 -5.034 1.00 21.86 108 ASP A C 1
ATOM 669 O O . ASP A 1 111 ? 24.299 38.066 -6.119 1.00 23.99 108 ASP A O 1
ATOM 674 N N . TYR A 1 112 ? 25.026 38.949 -4.155 1.00 21.68 109 TYR A N 1
ATOM 675 C CA A TYR A 1 112 ? 24.711 40.343 -4.487 0.60 22.30 109 TYR A CA 1
ATOM 676 C CA B TYR A 1 112 ? 24.708 40.356 -4.404 0.40 22.03 109 TYR A CA 1
ATOM 677 C C . TYR A 1 112 ? 26.010 41.150 -4.476 1.00 22.01 109 TYR A C 1
ATOM 678 O O . TYR A 1 112 ? 26.708 41.207 -3.492 1.00 22.52 109 TYR A O 1
ATOM 695 N N . TYR A 1 113 ? 26.341 41.729 -5.620 1.00 22.37 110 TYR A N 1
ATOM 696 C CA . TYR A 1 113 ? 27.584 42.469 -5.830 1.00 22.22 110 TYR A CA 1
ATOM 697 C C . TYR A 1 113 ? 27.172 43.937 -6.072 1.00 21.83 110 TYR A C 1
ATOM 698 O O . TYR A 1 113 ? 26.428 44.206 -6.993 1.00 23.82 110 TYR A O 1
ATOM 707 N N . ALA A 1 114 ? 27.636 44.848 -5.233 1.00 21.45 111 ALA A N 1
ATOM 708 C CA . ALA A 1 114 ? 27.320 46.264 -5.352 1.00 22.32 111 ALA A CA 1
ATOM 709 C C . ALA A 1 114 ? 28.578 47.045 -5.549 1.00 22.46 111 ALA A C 1
ATOM 710 O O . ALA A 1 114 ? 29.587 46.779 -4.881 1.00 23.12 111 ALA A O 1
ATOM 712 N N . THR A 1 115 ? 28.498 48.064 -6.386 1.00 24.04 112 THR A N 1
ATOM 713 C CA . THR A 1 115 ? 29.683 48.832 -6.723 1.00 25.14 112 THR A CA 1
ATOM 714 C C . THR A 1 115 ? 29.269 50.257 -7.178 1.00 27.04 112 THR A C 1
ATOM 715 O O . THR A 1 115 ? 28.115 50.501 -7.467 1.00 27.76 112 THR A O 1
ATOM 719 N N . GLY A 1 116 ? 30.206 51.188 -7.220 1.00 28.89 113 GLY A N 1
ATOM 720 C CA . GLY A 1 116 ? 29.892 52.517 -7.682 1.00 31.77 113 GLY A CA 1
ATOM 721 C C . GLY A 1 116 ? 29.859 52.647 -9.187 1.00 33.88 113 GLY A C 1
ATOM 722 O O . GLY A 1 116 ? 28.959 53.330 -9.770 1.00 36.12 113 GLY A O 1
ATOM 723 N N . LYS A 1 117 ? 30.867 52.043 -9.816 1.00 34.68 114 LYS A N 1
ATOM 724 C CA . LYS A 1 117 ? 30.995 51.972 -11.261 1.00 36.90 114 LYS A CA 1
ATOM 725 C C . LYS A 1 117 ? 31.370 50.522 -11.607 1.00 34.68 114 LYS A C 1
ATOM 726 O O . LYS A 1 117 ? 32.288 50.043 -11.073 1.00 33.86 114 LYS A O 1
ATOM 732 N N . LEU A 1 118 ? 30.615 49.824 -12.460 1.00 34.35 115 LEU A N 1
ATOM 733 C CA . LEU A 1 118 ? 30.867 48.393 -12.677 1.00 33.51 115 LEU A CA 1
ATOM 734 C C . LEU A 1 118 ? 32.144 48.256 -13.485 1.00 33.85 115 LEU A C 1
ATOM 735 O O . LEU A 1 118 ? 32.219 48.775 -14.589 1.00 34.09 115 LEU A O 1
ATOM 740 N N . ASP A 1 119 ? 33.143 47.607 -12.908 1.00 33.03 116 ASP A N 1
ATOM 741 C CA . ASP A 1 119 ? 34.332 47.133 -13.634 1.00 33.50 116 ASP A CA 1
ATOM 742 C C . ASP A 1 119 ? 34.083 45.665 -13.971 1.00 33.31 116 ASP A C 1
ATOM 743 O O . ASP A 1 119 ? 34.116 44.809 -13.092 1.00 30.62 116 ASP A O 1
ATOM 748 N N . VAL A 1 120 ? 33.801 45.393 -15.233 1.00 34.39 117 VAL A N 1
ATOM 749 C CA . VAL A 1 120 ? 33.427 44.051 -15.653 1.00 35.91 117 VAL A CA 1
ATOM 750 C C . VAL A 1 120 ? 34.495 42.986 -15.388 1.00 35.48 117 VAL A C 1
ATOM 751 O O . VAL A 1 120 ? 34.164 41.843 -15.022 1.00 34.08 117 VAL A O 1
ATOM 755 N N . ASP A 1 121 ? 35.775 43.335 -15.543 1.00 35.98 118 ASP A N 1
ATOM 756 C CA . ASP A 1 121 ? 36.839 42.358 -15.258 1.00 35.36 118 ASP A CA 1
ATOM 757 C C . ASP A 1 121 ? 36.893 42.016 -13.790 1.00 33.17 118 ASP A C 1
ATOM 758 O O . ASP A 1 121 ? 37.046 40.859 -13.430 1.00 32.35 118 ASP A O 1
ATOM 763 N N . THR A 1 122 ? 36.786 43.026 -12.922 1.00 31.35 119 THR A N 1
ATOM 764 C CA . THR A 1 122 ? 36.777 42.811 -11.502 1.00 29.31 119 THR A CA 1
ATOM 765 C C . THR A 1 122 ? 35.598 41.920 -11.098 1.00 27.88 119 THR A C 1
ATOM 766 O O . THR A 1 122 ? 35.765 40.914 -10.405 1.00 24.94 119 THR A O 1
ATOM 770 N N . ALA A 1 123 ? 34.403 42.285 -11.559 1.00 27.77 120 ALA A N 1
ATOM 771 C CA . ALA A 1 123 ? 33.207 41.543 -11.163 1.00 25.94 120 ALA A CA 1
ATOM 772 C C . ALA A 1 123 ? 33.286 40.105 -11.657 1.00 26.18 120 ALA A C 1
ATOM 773 O O . ALA A 1 123 ? 32.928 39.166 -10.946 1.00 24.02 120 ALA A O 1
ATOM 775 N N . ALA A 1 124 ? 33.784 39.931 -12.883 1.00 25.63 121 ALA A N 1
ATOM 776 C CA . ALA A 1 124 ? 33.941 38.577 -13.438 1.00 26.55 121 ALA A CA 1
ATOM 777 C C . ALA A 1 124 ? 34.927 37.738 -12.628 1.00 25.70 121 ALA A C 1
ATOM 778 O O . ALA A 1 124 ? 34.691 36.547 -12.398 1.00 24.92 121 ALA A O 1
ATOM 780 N N . GLU A 1 125 ? 36.011 38.357 -12.154 1.00 25.76 122 GLU A N 1
ATOM 781 C CA A GLU A 1 125 ? 36.998 37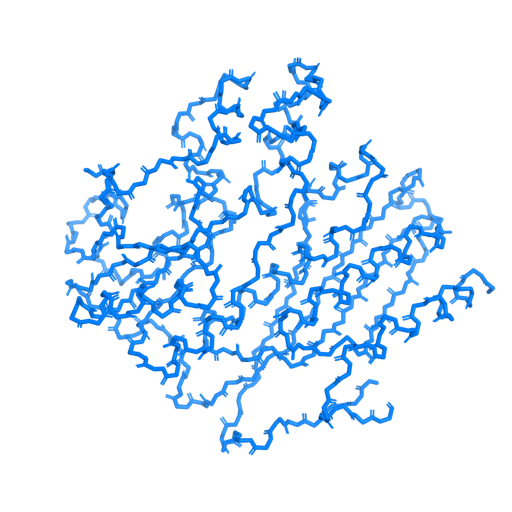.668 -11.301 0.60 25.77 122 GLU A CA 1
ATOM 782 C CA B GLU A 1 125 ? 36.991 37.656 -11.331 0.40 25.09 122 GLU A CA 1
ATOM 783 C C . GLU A 1 125 ? 36.388 37.255 -9.970 1.00 23.96 122 GLU A C 1
ATOM 784 O O . GLU A 1 125 ? 36.628 36.187 -9.461 1.00 23.02 122 GLU A O 1
ATOM 795 N N . VAL A 1 126 ? 35.600 38.150 -9.374 1.00 23.56 123 VAL A N 1
ATOM 796 C CA . VAL A 1 126 ? 34.972 37.853 -8.117 1.00 21.53 123 VAL A CA 1
ATOM 797 C C . VAL A 1 126 ? 34.019 36.692 -8.290 1.00 20.99 123 VAL A C 1
ATOM 798 O O . VAL A 1 126 ? 34.030 35.736 -7.521 1.00 21.93 123 VAL A O 1
ATOM 802 N N . ILE A 1 127 ? 33.150 36.814 -9.272 1.00 21.45 124 ILE A N 1
ATOM 803 C CA . ILE A 1 127 ? 32.144 35.776 -9.531 1.00 22.64 124 ILE A CA 1
ATOM 804 C C . ILE A 1 127 ? 32.781 34.431 -9.892 1.00 23.23 124 ILE A C 1
ATOM 805 O O . ILE A 1 127 ? 32.300 33.389 -9.466 1.00 23.33 124 ILE A O 1
ATOM 810 N N . SER A 1 128 ? 33.865 34.420 -10.660 1.00 23.70 125 SER A N 1
ATOM 811 C CA A SER A 1 128 ? 34.547 33.163 -10.959 0.60 24.90 125 SER A CA 1
ATOM 812 C CA B SER A 1 128 ? 34.538 33.165 -10.956 0.40 23.90 125 SER A CA 1
ATOM 813 C C . SER A 1 128 ? 35.075 32.498 -9.696 1.00 23.37 125 SER A C 1
ATOM 814 O O . SER A 1 128 ? 35.056 31.274 -9.568 1.00 22.24 125 SER A O 1
ATOM 819 N N . GLY A 1 129 ? 35.565 33.291 -8.734 1.00 22.64 126 GLY A N 1
ATOM 820 C CA . GLY A 1 129 ? 36.040 32.733 -7.503 1.00 20.77 126 GLY A CA 1
ATOM 821 C C . GLY A 1 129 ? 34.877 32.212 -6.656 1.00 20.89 126 GLY A C 1
ATOM 822 O O . GLY A 1 129 ? 34.976 31.182 -5.988 1.00 19.80 126 GLY A O 1
ATOM 823 N N . ILE A 1 130 ? 33.727 32.891 -6.745 1.00 20.56 127 ILE A N 1
ATOM 824 C CA . ILE A 1 130 ? 32.513 32.348 -6.128 1.00 20.26 127 ILE A CA 1
ATOM 825 C C . ILE A 1 130 ? 32.163 30.990 -6.709 1.00 20.64 127 ILE A C 1
ATOM 826 O O . ILE A 1 130 ? 31.858 30.061 -5.964 1.00 19.63 127 ILE A O 1
ATOM 831 N N . ALA A 1 131 ? 32.284 30.849 -8.031 1.00 20.75 128 ALA A N 1
ATOM 832 C CA . ALA A 1 131 ? 32.025 29.563 -8.672 1.00 22.63 128 ALA A CA 1
ATOM 833 C C . ALA A 1 131 ? 33.030 28.507 -8.213 1.00 21.32 128 ALA A C 1
ATOM 834 O O . ALA A 1 131 ? 32.645 27.376 -7.917 1.00 21.95 128 ALA A O 1
ATOM 836 N N . ASP A 1 132 ? 34.300 28.871 -8.093 1.00 21.84 129 ASP A N 1
ATOM 837 C CA . ASP A 1 132 ? 35.309 27.956 -7.560 1.00 20.75 129 ASP A CA 1
ATOM 838 C C . ASP A 1 132 ? 34.911 27.424 -6.181 1.00 21.07 129 ASP A C 1
ATOM 839 O O . ASP A 1 132 ? 34.991 26.229 -5.940 1.00 21.07 129 ASP A O 1
ATOM 844 N N . GLY A 1 133 ? 34.490 28.328 -5.303 1.00 19.57 130 GLY A N 1
ATOM 845 C CA . GLY A 1 133 ? 34.035 27.949 -3.970 1.00 19.50 130 GLY A CA 1
ATOM 846 C C . GLY A 1 133 ? 32.820 27.072 -3.960 1.00 19.20 130 GLY A C 1
ATOM 847 O O . GLY A 1 133 ? 32.759 26.090 -3.253 1.00 20.67 130 GLY A O 1
ATOM 848 N N . CYS A 1 134 ? 31.844 27.406 -4.796 1.00 20.80 131 CYS A N 1
ATOM 849 C CA . CYS A 1 134 ? 30.639 26.629 -4.917 1.00 20.85 131 CYS A CA 1
ATOM 850 C C . CYS A 1 134 ? 30.945 25.181 -5.310 1.00 21.22 131 CYS A C 1
ATOM 851 O O . CYS A 1 134 ? 30.369 24.255 -4.771 1.00 20.84 131 CYS A O 1
ATOM 854 N N . LEU A 1 135 ? 31.834 25.015 -6.262 1.00 21.82 132 LEU A N 1
ATOM 855 C CA . LEU A 1 135 ? 32.249 23.652 -6.653 1.00 22.92 132 LEU A CA 1
ATOM 856 C C . LEU A 1 135 ? 32.897 22.895 -5.525 1.00 22.73 132 LEU A C 1
ATOM 857 O O . LEU A 1 135 ? 32.592 21.719 -5.357 1.00 23.23 132 LEU A O 1
ATOM 862 N N . GLN A 1 136 ? 33.766 23.535 -4.760 1.00 21.85 133 GLN A N 1
ATOM 863 C CA . GLN A 1 136 ? 34.340 22.854 -3.617 1.00 22.01 133 GLN A CA 1
ATOM 864 C C . GLN A 1 136 ? 33.293 22.555 -2.504 1.00 21.99 133 GLN A C 1
ATOM 865 O O . GLN A 1 136 ? 33.407 21.539 -1.786 1.00 24.08 133 GLN A O 1
ATOM 871 N N . ALA A 1 137 ? 32.267 23.404 -2.394 1.00 20.34 134 ALA A N 1
ATOM 872 C CA . ALA A 1 137 ? 31.173 23.217 -1.434 1.00 21.58 134 ALA A CA 1
ATOM 873 C C . ALA A 1 137 ? 30.063 22.295 -1.919 1.00 21.45 134 ALA A C 1
ATOM 874 O O . ALA A 1 137 ? 29.166 21.947 -1.162 1.00 23.29 134 ALA A O 1
ATOM 876 N N . GLY A 1 138 ? 30.081 21.934 -3.198 1.00 22.11 135 GLY A N 1
ATOM 877 C CA . GLY A 1 138 ? 29.036 21.149 -3.810 1.00 23.48 135 GLY A CA 1
ATOM 878 C C . GLY A 1 138 ? 27.678 21.792 -4.041 1.00 23.35 135 GLY A C 1
ATOM 879 O O . GLY A 1 138 ? 26.691 21.079 -4.263 1.00 23.82 135 GLY A O 1
ATOM 880 N N . CYS A 1 139 ? 27.630 23.135 -4.063 1.00 23.74 136 CYS A N 1
ATOM 881 C CA . CYS A 1 139 ? 26.385 23.851 -4.298 1.00 23.40 136 CYS A CA 1
ATOM 882 C C . CYS A 1 139 ? 26.448 24.545 -5.631 1.00 22.99 136 CYS A C 1
ATOM 883 O O . CYS A 1 139 ? 27.522 24.866 -6.120 1.00 23.73 136 CYS A O 1
ATOM 886 N N . ALA A 1 140 ? 25.290 24.766 -6.216 1.00 22.03 137 ALA A N 1
ATOM 887 C CA . ALA A 1 140 ? 25.169 25.425 -7.507 1.00 22.67 137 ALA A CA 1
ATOM 888 C C . ALA A 1 140 ? 25.054 26.925 -7.285 1.00 23.41 137 ALA A C 1
ATOM 889 O O . ALA A 1 140 ? 24.297 27.387 -6.407 1.00 24.24 137 ALA A O 1
ATOM 891 N N . LEU A 1 141 ? 25.782 27.695 -8.067 1.00 23.37 138 LEU A N 1
ATOM 892 C CA . LEU A 1 141 ? 25.561 29.132 -8.163 1.00 23.39 138 LEU A CA 1
ATOM 893 C C . LEU A 1 141 ? 24.412 29.345 -9.094 1.00 25.57 138 LEU A C 1
ATOM 894 O O . LEU A 1 141 ? 24.531 29.113 -10.318 1.00 27.83 138 LEU A O 1
ATOM 899 N N . ILE A 1 142 ? 23.271 29.771 -8.560 1.00 24.84 139 ILE A N 1
ATOM 900 C CA . ILE A 1 142 ? 22.073 29.750 -9.375 1.00 26.45 139 ILE A CA 1
ATOM 901 C C . ILE A 1 142 ? 21.528 31.130 -9.688 1.00 27.15 139 ILE A C 1
ATOM 902 O O . ILE A 1 142 ? 20.581 31.243 -10.466 1.00 28.67 139 ILE A O 1
ATOM 907 N N . GLY A 1 143 ? 22.133 32.169 -9.142 1.00 26.52 140 GLY A N 1
ATOM 908 C CA . GLY A 1 143 ? 21.570 33.501 -9.361 1.00 26.00 140 GLY A CA 1
ATOM 909 C C . GLY A 1 143 ? 22.371 34.531 -8.648 1.00 24.86 140 GLY A C 1
ATOM 910 O O . GLY A 1 143 ? 23.283 34.234 -7.923 1.00 23.48 140 GLY A O 1
ATOM 911 N N . GLY A 1 144 ? 22.049 35.778 -8.906 1.00 26.10 141 GLY A N 1
ATOM 912 C CA . GLY A 1 144 ? 22.736 36.847 -8.253 1.00 26.98 141 GLY A CA 1
ATOM 913 C C . GLY A 1 144 ? 22.298 38.168 -8.838 1.00 28.48 141 GLY A C 1
ATOM 914 O O . GLY A 1 144 ? 21.423 38.227 -9.741 1.00 30.25 141 GLY A O 1
ATOM 915 N N . GLU A 1 145 ? 22.911 39.220 -8.334 1.00 28.20 142 GLU A N 1
ATOM 916 C CA A GLU A 1 145 ? 22.553 40.585 -8.705 0.60 30.33 142 GLU A CA 1
ATOM 917 C CA B GLU A 1 145 ? 22.571 40.566 -8.799 0.40 29.17 142 GLU A CA 1
ATOM 918 C C . GLU A 1 145 ? 23.836 41.388 -8.787 1.00 28.77 142 GLU A C 1
ATOM 919 O O . GLU A 1 145 ? 24.671 41.267 -7.901 1.00 26.83 142 GLU A O 1
ATOM 930 N N . THR A 1 146 ? 23.978 42.217 -9.817 1.00 29.28 143 THR A N 1
ATOM 931 C CA . THR A 1 146 ? 25.071 43.170 -9.874 1.00 29.27 143 THR A CA 1
ATOM 932 C C . THR A 1 146 ? 24.485 44.560 -9.895 1.00 28.01 143 THR A C 1
ATOM 933 O O . THR A 1 146 ? 23.725 44.883 -10.801 1.00 30.32 143 THR A O 1
ATOM 937 N N . ALA A 1 147 ? 24.781 45.373 -8.892 1.00 26.61 144 ALA A N 1
ATOM 938 C CA . ALA A 1 147 ? 24.154 46.672 -8.730 1.00 27.36 144 ALA A CA 1
ATOM 939 C C . ALA A 1 147 ? 25.124 47.802 -8.789 1.00 28.86 144 ALA A C 1
ATOM 940 O O . ALA A 1 147 ? 26.120 47.752 -8.086 1.00 26.85 144 ALA A O 1
ATOM 942 N N . GLU A 1 148 ? 24.808 48.848 -9.575 1.00 30.21 145 GLU A N 1
ATOM 943 C CA A GLU A 1 148 ? 25.607 50.070 -9.549 0.60 32.00 145 GLU A CA 1
ATOM 944 C CA B GLU A 1 148 ? 25.593 50.088 -9.578 0.40 31.88 145 GLU A CA 1
ATOM 945 C C . GLU A 1 148 ? 24.924 51.132 -8.705 1.00 33.20 145 GLU A C 1
ATOM 946 O O . GLU A 1 148 ? 23.753 51.467 -8.922 1.00 34.20 145 GLU A O 1
ATOM 957 N N . MET A 1 149 ? 25.672 51.654 -7.747 1.00 34.01 146 MET A N 1
ATOM 958 C CA . MET A 1 149 ? 25.179 52.619 -6.748 1.00 36.63 146 MET A CA 1
ATOM 959 C C . MET A 1 149 ? 26.166 53.805 -6.796 1.00 37.17 146 MET A C 1
ATOM 960 O O . MET A 1 149 ? 27.039 53.954 -5.942 1.00 34.68 146 MET A O 1
ATOM 965 N N . PRO A 1 150 ? 26.077 54.633 -7.835 1.00 39.46 147 PRO A N 1
ATOM 966 C CA . PRO A 1 150 ? 27.045 55.722 -7.870 1.00 40.87 147 PRO A CA 1
ATOM 967 C C . PRO A 1 150 ? 26.950 56.636 -6.632 1.00 41.15 147 PRO A C 1
ATOM 968 O O . PRO A 1 150 ? 25.851 56.964 -6.171 1.00 43.46 147 PRO A O 1
ATOM 972 N N . GLY A 1 151 ? 28.079 57.031 -6.098 1.00 41.59 148 GLY A N 1
ATOM 973 C CA . GLY A 1 151 ? 28.072 57.897 -4.934 1.00 42.03 148 GLY A CA 1
ATOM 974 C C . GLY A 1 151 ? 28.200 57.160 -3.626 1.00 41.07 148 GLY A C 1
ATOM 975 O O . GLY A 1 151 ? 28.713 57.725 -2.642 1.00 42.55 148 GLY A O 1
ATOM 976 N N . MET A 1 152 ? 27.810 55.884 -3.632 1.00 39.29 149 MET A N 1
ATOM 977 C CA A MET A 1 152 ? 27.887 55.065 -2.424 0.60 38.33 149 MET A CA 1
ATOM 978 C CA B MET A 1 152 ? 27.845 55.006 -2.446 0.40 38.14 149 MET A CA 1
ATOM 979 C C . MET A 1 152 ? 29.243 54.448 -2.245 1.00 37.76 149 MET A C 1
ATOM 980 O O . MET A 1 152 ? 29.718 54.289 -1.104 1.00 38.07 149 MET A O 1
ATOM 989 N N . TYR A 1 153 ? 29.882 54.098 -3.352 1.00 36.12 150 TYR A N 1
ATOM 990 C CA . TYR A 1 153 ? 31.193 53.491 -3.272 1.00 35.49 150 TYR A CA 1
ATOM 991 C C . TYR A 1 153 ? 32.171 54.387 -3.978 1.00 36.77 150 TYR A C 1
ATOM 992 O O . TYR A 1 153 ? 31.870 54.870 -5.074 1.00 37.21 150 TYR A O 1
ATOM 1001 N N . GLU A 1 154 ? 33.333 54.557 -3.369 1.00 37.51 151 GLU A N 1
ATOM 1002 C CA A GLU A 1 154 ? 34.377 55.420 -3.927 0.60 38.64 151 GLU A CA 1
ATOM 1003 C CA B GLU A 1 154 ? 34.358 55.426 -3.933 0.40 38.33 151 GLU A CA 1
ATOM 1004 C C . GLU A 1 154 ? 35.354 54.588 -4.756 1.00 38.19 151 GLU A C 1
ATOM 1005 O O . GLU A 1 154 ? 35.573 53.382 -4.487 1.00 34.96 151 GLU A O 1
ATOM 1016 N N . GLY A 1 155 ? 35.922 55.215 -5.790 1.00 37.71 152 GLY A N 1
ATOM 1017 C CA . GLY A 1 155 ? 36.908 54.538 -6.645 1.00 37.67 152 GLY A CA 1
ATOM 1018 C C . GLY A 1 155 ? 36.456 53.214 -7.243 1.00 36.24 152 GLY A C 1
ATOM 1019 O O . GLY A 1 155 ? 35.367 53.099 -7.862 1.00 37.11 152 GLY A O 1
ATOM 1020 N N . GLU A 1 156 ? 37.267 52.189 -7.002 1.00 34.32 153 GLU A N 1
ATOM 1021 C CA . GLU A 1 156 ? 37.012 50.866 -7.533 1.00 33.97 153 GLU A CA 1
ATOM 1022 C C . GLU A 1 156 ? 36.333 49.921 -6.511 1.00 30.52 153 GLU A C 1
ATOM 1023 O O . GLU A 1 156 ? 36.199 48.751 -6.754 1.00 29.50 153 GLU A O 1
ATOM 1029 N N . ASP A 1 157 ? 35.886 50.462 -5.381 1.00 28.89 154 ASP A N 1
ATOM 1030 C CA . ASP A 1 157 ? 35.312 49.639 -4.311 1.00 27.08 154 ASP A CA 1
ATOM 1031 C C . ASP A 1 157 ? 34.029 48.928 -4.745 1.00 25.99 154 ASP A C 1
ATOM 1032 O O . ASP A 1 157 ? 33.253 49.441 -5.545 1.00 25.18 154 ASP A O 1
ATOM 1037 N N . TYR A 1 158 ? 33.884 47.708 -4.242 1.00 24.44 155 TYR A N 1
ATOM 1038 C CA . TYR A 1 158 ? 32.636 46.977 -4.333 1.00 23.87 155 TYR A CA 1
ATOM 1039 C C . TYR A 1 158 ? 32.393 46.289 -2.974 1.00 23.95 155 TYR A C 1
ATOM 1040 O O . TYR A 1 158 ? 33.306 46.195 -2.133 1.00 23.08 155 TYR A O 1
ATOM 1049 N N . ASP A 1 159 ? 31.150 45.820 -2.744 1.00 23.06 156 ASP A N 1
ATOM 1050 C CA . ASP A 1 159 ? 30.824 45.026 -1.584 1.00 23.18 156 ASP A CA 1
ATOM 1051 C C . ASP A 1 159 ? 30.053 43.819 -2.130 1.00 23.47 156 ASP A C 1
ATOM 1052 O O . ASP A 1 159 ? 29.300 43.958 -3.076 1.00 24.33 156 ASP A O 1
ATOM 1057 N N . VAL A 1 160 ? 30.287 42.642 -1.571 1.00 23.31 157 VAL A N 1
ATOM 1058 C CA . VAL A 1 160 ? 29.639 41.443 -2.041 1.00 24.68 157 VAL A CA 1
ATOM 1059 C C . VAL A 1 160 ? 29.039 40.640 -0.844 1.00 24.22 157 VAL A C 1
ATOM 1060 O O . VAL A 1 160 ? 29.643 40.528 0.194 1.00 25.83 157 VAL A O 1
ATOM 1064 N N . ALA A 1 161 ? 27.779 40.229 -0.998 1.00 24.32 158 ALA A N 1
ATOM 1065 C CA . ALA A 1 161 ? 27.084 39.442 -0.009 1.00 23.11 158 ALA A CA 1
ATOM 1066 C C . ALA A 1 161 ? 26.759 38.113 -0.620 1.00 21.72 158 ALA A C 1
ATOM 1067 O O . ALA A 1 161 ? 26.436 38.021 -1.805 1.00 21.19 158 ALA A O 1
ATOM 1069 N N . GLY A 1 162 ? 26.833 37.099 0.221 1.00 22.24 159 GLY A N 1
ATOM 1070 C CA . GLY A 1 162 ? 26.602 35.719 -0.197 1.00 21.25 159 GLY A CA 1
ATOM 1071 C C . GLY A 1 162 ? 25.393 35.194 0.537 1.00 21.46 159 GLY A C 1
ATOM 1072 O O . GLY A 1 162 ? 25.115 35.597 1.673 1.00 22.12 159 GLY A O 1
ATOM 1073 N N . PHE A 1 163 ? 24.667 34.299 -0.123 1.00 21.62 160 PHE A N 1
ATOM 1074 C CA A PHE A 1 163 ? 23.524 33.650 0.481 0.50 21.87 160 PHE A CA 1
ATOM 1075 C CA B PHE A 1 163 ? 23.460 33.687 0.447 0.50 22.40 160 PHE A CA 1
ATOM 1076 C C . PHE A 1 163 ? 23.519 32.201 0.050 1.00 21.97 160 PHE A C 1
ATOM 1077 O O . PHE A 1 163 ? 23.687 31.901 -1.114 1.00 22.27 160 PHE A O 1
ATOM 1092 N N . CYS A 1 164 ? 23.327 31.287 1.004 1.00 21.94 161 CYS A N 1
ATOM 1093 C CA A CYS A 1 164 ? 23.361 29.849 0.706 0.70 22.05 161 CYS A CA 1
ATOM 1094 C CA B CYS A 1 164 ? 23.376 29.857 0.729 0.30 22.62 161 CYS A CA 1
ATOM 1095 C C . CYS A 1 164 ? 22.170 29.166 1.340 1.00 22.50 161 CYS A C 1
ATOM 1096 O O . CYS A 1 164 ? 21.749 29.540 2.443 1.00 22.89 161 CYS A O 1
ATOM 1101 N N . VAL A 1 165 ? 21.608 28.191 0.616 1.00 21.76 162 VAL A N 1
ATOM 1102 C CA . VAL A 1 165 ? 20.609 27.279 1.156 1.00 21.33 162 VAL A CA 1
ATOM 1103 C C . VAL A 1 165 ? 21.217 25.861 1.101 1.00 21.46 162 VAL A C 1
ATOM 1104 O O . VAL A 1 165 ? 21.766 25.455 0.065 1.00 22.54 162 VAL A O 1
ATOM 1108 N N . GLY A 1 166 ? 21.141 25.167 2.231 1.00 21.42 163 GLY A N 1
ATOM 1109 C CA . GLY A 1 166 ? 21.526 23.790 2.359 1.00 21.20 163 GLY A CA 1
ATOM 1110 C C . GLY A 1 166 ? 20.331 22.964 2.836 1.00 21.69 163 GLY A C 1
ATOM 1111 O O . GLY A 1 166 ? 19.261 23.527 3.195 1.00 23.05 163 GLY A O 1
ATOM 1112 N N . VAL A 1 167 ? 20.545 21.649 2.890 1.00 21.39 164 VAL A N 1
ATOM 1113 C CA . VAL A 1 167 ? 19.504 20.680 3.253 1.00 22.34 164 VAL A CA 1
ATOM 1114 C C . VAL A 1 167 ? 20.040 19.680 4.303 1.00 22.57 164 VAL A C 1
ATOM 1115 O O . VAL A 1 167 ? 21.175 19.188 4.202 1.00 23.26 164 VAL A O 1
ATOM 1119 N N . VAL A 1 168 ? 19.191 19.387 5.300 1.00 24.11 165 VAL A N 1
ATOM 1120 C CA . VAL A 1 168 ? 19.528 18.420 6.330 1.00 24.01 165 VAL A CA 1
ATOM 1121 C C . VAL A 1 168 ? 18.310 17.581 6.587 1.00 25.79 165 VAL A C 1
ATOM 1122 O O . VAL A 1 168 ? 17.171 18.034 6.457 1.00 26.33 165 VAL A O 1
ATOM 1126 N N . GLU A 1 169 ? 18.546 16.329 6.911 1.00 27.58 166 GLU A N 1
ATOM 1127 C CA . GLU A 1 169 ? 17.468 15.414 7.264 1.00 29.94 166 GLU A CA 1
ATOM 1128 C C . GLU A 1 169 ? 16.991 15.809 8.671 1.00 29.71 166 GLU A C 1
ATOM 1129 O O . GLU A 1 169 ? 17.814 15.975 9.569 1.00 28.88 166 GLU A O 1
ATOM 1135 N N . LYS A 1 170 ? 15.684 15.985 8.875 1.00 30.55 167 LYS A N 1
ATOM 1136 C CA . LYS A 1 170 ? 15.175 16.560 10.145 1.00 32.10 167 LYS A CA 1
ATOM 1137 C C . LYS A 1 170 ? 15.725 15.829 11.397 1.00 33.27 167 LYS A C 1
ATOM 1138 O O . LYS A 1 170 ? 16.220 16.482 12.349 1.00 32.59 167 LYS A O 1
ATOM 1144 N N . GLU A 1 171 ? 15.723 14.503 11.342 1.00 34.20 168 GLU A N 1
ATOM 1145 C CA A GLU A 1 171 ? 16.095 13.699 12.520 0.60 35.83 168 GLU A CA 1
ATOM 1146 C CA B GLU A 1 171 ? 16.123 13.620 12.471 0.40 36.02 168 GLU A CA 1
ATOM 1147 C C . GLU A 1 171 ? 17.584 13.764 12.777 1.00 35.50 168 GLU A C 1
ATOM 1148 O O . GLU A 1 171 ? 18.045 13.334 13.830 1.00 35.50 168 GLU A O 1
ATOM 1159 N N . GLU A 1 172 ? 18.345 14.328 11.827 1.00 34.41 169 GLU A N 1
ATOM 1160 C CA A GLU A 1 172 ? 19.799 14.297 11.896 0.60 34.11 169 GLU A CA 1
ATOM 1161 C CA B GLU A 1 172 ? 19.806 14.292 11.920 0.40 34.11 169 GLU A CA 1
ATOM 1162 C C . GLU A 1 172 ? 20.413 15.680 12.078 1.00 32.87 169 GLU A C 1
ATOM 1163 O O . GLU A 1 172 ? 21.603 15.861 11.876 1.00 33.16 169 GLU A O 1
ATOM 1174 N N . ILE A 1 173 ? 19.601 16.669 12.432 1.00 31.68 170 ILE A N 1
ATOM 1175 C CA . ILE A 1 173 ? 20.133 18.010 12.698 1.00 30.81 170 ILE A CA 1
ATOM 1176 C C . ILE A 1 173 ? 21.137 17.902 13.854 1.00 30.25 170 ILE A C 1
ATOM 1177 O O . ILE A 1 173 ? 20.865 17.238 14.876 1.00 31.29 170 ILE A O 1
ATOM 1182 N N . ILE A 1 174 ? 22.287 18.533 13.708 1.00 28.89 171 ILE A N 1
ATOM 1183 C CA . ILE A 1 174 ? 23.262 18.574 14.806 1.00 29.53 171 ILE A CA 1
ATOM 1184 C C . ILE A 1 174 ? 22.886 19.801 15.618 1.00 30.33 171 ILE A C 1
ATOM 1185 O O . ILE A 1 174 ? 23.040 20.916 15.141 1.00 30.36 171 ILE A O 1
ATOM 1190 N N . ASP A 1 175 ? 22.343 19.595 16.816 1.00 31.99 172 ASP A N 1
ATOM 1191 C CA . ASP A 1 175 ? 21.880 20.723 17.644 1.00 33.31 172 ASP A CA 1
ATOM 1192 C C . ASP A 1 175 ? 22.675 20.929 18.938 1.00 33.83 172 ASP A C 1
ATOM 1193 O O . ASP A 1 175 ? 22.345 21.819 19.738 1.00 35.09 172 ASP A O 1
ATOM 1198 N N . GLY A 1 176 ? 23.688 20.099 19.159 1.00 33.21 173 GLY A N 1
ATOM 1199 C CA . GLY A 1 176 ? 24.529 20.215 20.354 1.00 33.71 173 GLY A CA 1
ATOM 1200 C C . GLY A 1 176 ? 24.025 19.490 21.594 1.00 33.45 173 GLY A C 1
ATOM 1201 O O . GLY A 1 176 ? 24.736 19.441 22.615 1.00 33.00 173 GLY A O 1
ATOM 1202 N N . SER A 1 177 ? 22.820 18.913 21.513 1.00 33.62 174 SER A N 1
ATOM 1203 C CA . SER A 1 177 ? 22.174 18.218 22.644 1.00 34.51 174 SER A CA 1
ATOM 1204 C C . SER A 1 177 ? 22.920 16.986 23.086 1.00 33.99 174 SER A C 1
ATOM 1205 O O . SER A 1 177 ? 22.739 16.513 24.205 1.00 33.67 174 SER A O 1
ATOM 1208 N N . LYS A 1 178 ? 23.714 16.428 22.185 1.00 32.25 175 LYS A N 1
ATOM 1209 C CA . LYS A 1 178 ? 24.472 15.231 22.459 1.00 32.81 175 LYS A CA 1
ATOM 1210 C C . LYS A 1 178 ? 25.870 15.450 23.060 1.00 31.00 175 LYS A C 1
ATOM 1211 O O . LYS A 1 178 ? 26.516 14.476 23.425 1.00 30.91 175 LYS A O 1
ATOM 1217 N N . VAL A 1 179 ? 26.331 16.690 23.169 1.00 29.71 176 VAL A N 1
ATOM 1218 C CA . VAL A 1 179 ? 27.674 16.929 23.701 1.00 28.82 176 VAL A CA 1
ATOM 1219 C C . VAL A 1 179 ? 27.713 16.499 25.166 1.00 30.55 176 VAL A C 1
ATOM 1220 O O . VAL A 1 179 ? 26.782 16.791 25.906 1.00 31.24 176 VAL A O 1
ATOM 1224 N N . GLN A 1 180 ? 28.775 15.797 25.555 1.00 30.59 177 GLN A N 1
ATOM 1225 C CA A GLN A 1 180 ? 28.937 15.245 26.901 0.60 32.26 177 GLN A CA 1
ATOM 1226 C CA B GLN A 1 180 ? 28.924 15.279 26.916 0.40 31.84 177 GLN A CA 1
ATOM 1227 C C . GLN A 1 180 ? 30.271 15.694 27.487 1.00 31.36 177 GLN A C 1
ATOM 1228 O O . GLN A 1 180 ? 31.260 15.834 26.759 1.00 29.95 177 GLN A O 1
ATOM 1239 N N . VAL A 1 181 ? 30.310 15.897 28.808 1.00 30.89 178 VAL A N 1
ATOM 1240 C CA . VAL A 1 181 ? 31.579 15.944 29.494 1.00 29.41 178 VAL A CA 1
ATOM 1241 C C . VAL A 1 181 ? 32.298 14.658 29.167 1.00 28.64 178 VAL A C 1
ATOM 1242 O O . VAL A 1 181 ? 31.686 13.586 29.163 1.00 29.61 178 VAL A O 1
ATOM 1246 N N . GLY A 1 182 ? 33.582 14.733 28.848 1.00 27.19 179 GLY A N 1
ATOM 1247 C CA . GLY A 1 182 ? 34.359 13.566 28.428 1.00 28.04 179 GLY A CA 1
ATOM 1248 C C . GLY A 1 182 ? 34.497 13.412 26.928 1.00 27.09 179 GLY A C 1
ATOM 1249 O O . GLY A 1 182 ? 35.306 12.583 26.442 1.00 27.62 179 GLY A O 1
ATOM 1250 N N . ASP A 1 183 ? 33.699 14.157 26.171 1.00 26.05 180 ASP A N 1
ATOM 1251 C CA . ASP A 1 183 ? 33.877 14.175 24.692 1.00 25.03 180 ASP A CA 1
ATOM 1252 C C . ASP A 1 183 ? 35.288 14.661 24.355 1.00 24.08 180 ASP A C 1
ATOM 1253 O O . ASP A 1 183 ? 35.838 15.547 25.011 1.00 24.08 180 ASP A O 1
ATOM 1258 N N . ALA A 1 184 ? 35.856 14.119 23.283 1.00 23.11 181 ALA A N 1
ATOM 1259 C CA . ALA A 1 184 ? 37.076 14.651 22.693 1.00 22.77 181 ALA A CA 1
ATOM 1260 C C . ALA A 1 184 ? 36.734 15.895 21.835 1.00 21.75 181 ALA A C 1
ATOM 1261 O O . ALA A 1 184 ? 35.607 16.068 21.365 1.00 21.39 181 ALA A O 1
ATOM 1263 N N . LEU A 1 185 ? 37.729 16.755 21.639 1.00 20.64 182 LEU A N 1
ATOM 1264 C CA . LEU A 1 185 ? 37.646 17.877 20.749 1.00 20.93 182 LEU A CA 1
ATOM 1265 C C . LEU A 1 185 ? 38.693 17.689 19.634 1.00 21.48 182 LEU A C 1
ATOM 1266 O O . LEU A 1 185 ? 39.870 17.446 19.913 1.00 23.23 182 LEU A O 1
ATOM 1271 N N . ILE A 1 186 ? 38.256 17.708 18.379 1.00 20.39 183 ILE A N 1
ATOM 1272 C CA . ILE A 1 186 ? 39.139 17.645 17.240 1.00 19.98 183 ILE A CA 1
ATOM 1273 C C . ILE A 1 186 ? 39.187 19.021 16.650 1.00 19.89 183 ILE A C 1
ATOM 1274 O O . ILE A 1 186 ? 38.148 19.675 16.470 1.00 19.67 183 ILE A O 1
ATOM 1279 N N . ALA A 1 187 ? 40.385 19.457 16.319 1.00 19.99 184 ALA A N 1
ATOM 1280 C CA . ALA A 1 187 ? 40.612 20.656 15.476 1.00 19.80 184 ALA A CA 1
ATOM 1281 C C . ALA A 1 187 ? 40.812 20.266 14.029 1.00 19.26 184 ALA A C 1
ATOM 1282 O O . ALA A 1 187 ? 41.489 19.290 13.724 1.00 19.20 184 ALA A O 1
ATOM 1284 N N . VAL A 1 188 ? 40.267 21.090 13.122 1.00 18.04 185 VAL A N 1
ATOM 1285 C CA . VAL A 1 188 ? 40.547 21.009 11.702 1.00 18.26 185 VAL A CA 1
ATOM 1286 C C . VAL A 1 188 ? 41.275 22.278 11.328 1.00 17.82 185 VAL A C 1
ATOM 1287 O O . VAL A 1 188 ? 40.818 23.366 11.631 1.00 18.20 185 VAL A O 1
ATOM 1291 N N . GLY A 1 189 ? 42.438 22.117 10.719 1.00 17.99 186 GLY A N 1
ATOM 1292 C CA . GLY A 1 189 ? 43.355 23.212 10.426 1.00 18.00 186 GLY A CA 1
ATOM 1293 C C . GLY A 1 189 ? 42.752 24.242 9.457 1.00 17.97 186 GLY A C 1
ATOM 1294 O O . GLY A 1 189 ? 41.951 23.903 8.561 1.00 18.05 186 GLY A O 1
ATOM 1295 N N . SER A 1 190 ? 43.108 25.492 9.684 1.00 19.08 187 SER A N 1
ATOM 1296 C CA . SER A 1 190 ? 42.744 26.634 8.797 1.00 17.78 187 SER A CA 1
ATOM 1297 C C . SER A 1 190 ? 43.840 26.874 7.759 1.00 18.59 187 SER A C 1
ATOM 1298 O O . SER A 1 190 ? 45.007 26.419 7.909 1.00 19.35 187 SER A O 1
ATOM 1301 N N . SER A 1 191 ? 43.477 27.635 6.728 1.00 18.42 188 SER A N 1
ATOM 1302 C CA . SER A 1 191 ? 44.384 28.016 5.655 1.00 18.75 188 SER A CA 1
ATOM 1303 C C . SER A 1 191 ? 45.187 29.287 5.935 1.00 19.90 188 SER A C 1
ATOM 1304 O O . SER A 1 191 ? 46.016 29.683 5.138 1.00 21.10 188 SER A O 1
ATOM 1307 N N . GLY A 1 192 ? 44.876 29.909 7.057 1.00 18.50 189 GLY A N 1
ATOM 1308 C CA . GLY A 1 192 ? 45.359 31.216 7.456 1.00 18.99 189 GLY A CA 1
ATOM 1309 C C . GLY A 1 192 ? 44.258 31.882 8.249 1.00 18.51 189 GLY A C 1
ATOM 1310 O O . GLY A 1 192 ? 43.440 31.206 8.870 1.00 17.81 189 GLY A O 1
ATOM 1311 N N . PRO A 1 193 ? 44.247 33.221 8.273 1.00 17.36 190 PRO A N 1
ATOM 1312 C CA . PRO A 1 193 ? 43.239 33.952 9.025 1.00 17.50 190 PRO A CA 1
ATOM 1313 C C . PRO A 1 193 ? 41.801 33.790 8.533 1.00 17.68 190 PRO A C 1
ATOM 1314 O O . PRO A 1 193 ? 40.867 34.220 9.241 1.00 17.43 190 PRO A O 1
ATOM 1318 N N . HIS A 1 194 ? 41.614 33.134 7.378 1.00 18.20 191 HIS A N 1
ATOM 1319 C CA . HIS A 1 194 ? 40.263 32.941 6.783 1.00 17.04 191 HIS A CA 1
ATOM 1320 C C . HIS A 1 194 ? 39.646 34.289 6.473 1.00 17.83 191 HIS A C 1
ATOM 1321 O O . HIS A 1 194 ? 40.173 34.978 5.630 1.00 18.96 191 HIS A O 1
ATOM 1328 N N . SER A 1 195 ? 38.539 34.682 7.097 1.00 18.72 192 SER A N 1
ATOM 1329 C CA . SER A 1 195 ? 37.934 35.977 6.782 1.00 19.72 192 SER A CA 1
ATOM 1330 C C . SER A 1 195 ? 37.688 36.798 8.033 1.00 20.61 192 SER A C 1
ATOM 1331 O O . SER A 1 195 ? 36.846 37.692 8.035 1.00 22.27 192 SER A O 1
ATOM 1334 N N . ASN A 1 196 ? 38.413 36.521 9.120 1.00 19.66 193 ASN A N 1
ATOM 1335 C CA . ASN A 1 196 ? 38.232 37.242 10.376 1.00 19.36 193 ASN A CA 1
ATOM 1336 C C . ASN A 1 196 ? 39.590 37.759 10.905 1.00 20.12 193 ASN A C 1
ATOM 1337 O O . ASN A 1 196 ? 40.647 37.190 10.631 1.00 20.40 193 ASN A O 1
ATOM 1342 N N . GLY A 1 197 ? 39.520 38.873 11.618 1.00 20.01 194 GLY A N 1
ATOM 1343 C CA . GLY A 1 197 ? 40.677 39.547 12.165 1.00 19.67 194 GLY A CA 1
ATOM 1344 C C . GLY A 1 197 ? 41.272 40.571 11.202 1.00 19.48 194 GLY A C 1
ATOM 1345 O O . GLY A 1 197 ? 42.343 41.100 11.453 1.00 19.07 194 GLY A O 1
ATOM 1346 N N . TYR A 1 198 ? 40.616 40.843 10.069 1.00 19.17 195 TYR A N 1
ATOM 1347 C CA . TYR A 1 198 ? 41.271 41.657 9.057 1.00 19.67 195 TYR A CA 1
ATOM 1348 C C . TYR A 1 198 ? 41.285 43.160 9.359 1.00 19.65 195 TYR A C 1
ATOM 1349 O O . TYR A 1 198 ? 42.041 43.933 8.739 1.00 20.93 195 TYR A O 1
ATOM 1358 N N . SER A 1 199 ? 40.461 43.613 10.321 1.00 19.95 196 SER A N 1
ATOM 1359 C CA A SER A 1 199 ? 40.640 44.969 10.824 0.70 21.61 196 SER A CA 1
ATOM 1360 C CA B SER A 1 199 ? 40.625 44.963 10.842 0.30 20.55 196 SER A CA 1
ATOM 1361 C C . SER A 1 199 ? 41.978 45.133 11.522 1.00 21.14 196 SER A C 1
ATOM 1362 O O . SER A 1 199 ? 42.673 46.139 11.279 1.00 20.57 196 SER A O 1
ATOM 1367 N N . LEU A 1 200 ? 42.318 44.165 12.382 1.00 20.57 197 LEU A N 1
ATOM 1368 C CA . LEU A 1 200 ? 43.623 44.137 13.031 1.00 20.39 197 LEU A CA 1
ATOM 1369 C C . LEU A 1 200 ? 44.724 43.898 12.021 1.00 19.83 197 LEU A C 1
ATOM 1370 O O . LEU A 1 200 ? 45.768 44.570 12.068 1.00 21.34 197 LEU A O 1
ATOM 1375 N N . VAL A 1 201 ? 44.506 43.010 11.052 1.00 19.35 198 VAL A N 1
ATOM 1376 C CA . VAL A 1 201 ? 45.511 42.843 10.006 1.00 19.00 198 VAL A CA 1
ATOM 1377 C C . VAL A 1 201 ? 45.838 44.170 9.341 1.00 21.10 198 VAL A C 1
ATOM 1378 O O . VAL A 1 201 ? 47.000 44.542 9.193 1.00 20.20 198 VAL A O 1
ATOM 1382 N N . ARG A 1 202 ? 44.821 44.911 8.957 1.00 20.51 199 ARG A N 1
ATOM 1383 C CA . ARG A 1 202 ? 45.091 46.156 8.237 1.00 23.26 199 ARG A CA 1
ATOM 1384 C C . ARG A 1 202 ? 45.762 47.201 9.103 1.00 22.94 199 ARG A C 1
ATOM 1385 O O . ARG A 1 202 ? 46.649 47.892 8.631 1.00 22.35 199 ARG A O 1
ATOM 1393 N N . LYS A 1 203 ? 45.375 47.275 10.361 1.00 22.99 200 LYS A N 1
ATOM 1394 C CA A LYS A 1 203 ? 46.067 48.164 11.279 0.60 24.11 200 LYS A CA 1
ATOM 1395 C CA B LYS A 1 203 ? 46.062 48.158 11.303 0.40 23.49 200 LYS A CA 1
ATOM 1396 C C . LYS A 1 203 ? 47.540 47.792 11.422 1.00 23.35 200 LYS A C 1
ATOM 1397 O O . LYS A 1 203 ? 48.382 48.670 11.416 1.00 25.06 200 LYS A O 1
ATOM 1408 N N . ILE A 1 204 ? 47.832 46.502 11.568 1.00 21.41 201 ILE A N 1
ATOM 1409 C CA . ILE A 1 204 ? 49.194 46.042 11.653 1.00 21.92 201 ILE A CA 1
ATOM 1410 C C . ILE A 1 204 ? 49.967 46.468 10.394 1.00 22.86 201 ILE A C 1
ATOM 1411 O O . ILE A 1 204 ? 51.080 47.004 10.477 1.00 22.75 201 ILE A O 1
ATOM 1416 N N . LEU A 1 205 ? 49.378 46.214 9.224 1.00 21.29 202 LEU A N 1
ATOM 1417 C CA . LEU A 1 205 ? 50.049 46.551 7.984 1.00 21.80 202 LEU A CA 1
ATOM 1418 C C . LEU A 1 205 ? 50.256 48.075 7.878 1.00 23.65 202 LEU A C 1
ATOM 1419 O O . LEU A 1 205 ? 51.299 48.509 7.397 1.00 24.06 202 LEU A O 1
ATOM 1424 N N . GLU A 1 206 ? 49.268 48.873 8.294 1.00 24.37 203 GLU A N 1
ATOM 1425 C CA A GLU A 1 206 ? 49.422 50.314 8.108 0.50 26.14 203 GLU A CA 1
ATOM 1426 C CA B GLU A 1 206 ? 49.326 50.355 8.222 0.50 26.11 203 GLU A CA 1
ATOM 1427 C C . GLU A 1 206 ? 50.412 50.924 9.107 1.00 26.90 203 GLU A C 1
ATOM 1428 O O . GLU A 1 206 ? 51.228 51.756 8.693 1.00 26.32 203 GLU A O 1
ATOM 1439 N N . VAL A 1 207 ? 50.424 50.457 10.356 1.00 26.68 204 VAL A N 1
ATOM 1440 C CA . VAL A 1 207 ? 51.339 51.047 11.329 1.00 28.01 204 VAL A CA 1
ATOM 1441 C C . VAL A 1 207 ? 52.745 50.654 11.019 1.00 27.31 204 VAL A C 1
ATOM 1442 O O . VAL A 1 207 ? 53.642 51.483 11.144 1.00 27.68 204 VAL A O 1
ATOM 1446 N N . SER A 1 208 ? 52.942 49.398 10.610 1.00 25.19 205 SER A N 1
ATOM 1447 C CA . SER A 1 208 ? 54.291 48.898 10.355 1.00 24.83 205 SER A CA 1
ATOM 1448 C C . SER A 1 208 ? 54.770 49.254 8.954 1.00 24.86 205 SER A C 1
ATOM 1449 O O . SER A 1 208 ? 55.923 48.991 8.612 1.00 26.05 205 SER A O 1
ATOM 1452 N N . LYS A 1 209 ? 53.885 49.831 8.160 1.00 25.41 206 LYS A N 1
ATOM 1453 C CA . LYS A 1 209 ? 54.155 50.117 6.758 1.00 26.53 206 LYS A CA 1
ATOM 1454 C C . LYS A 1 209 ? 54.761 48.893 6.075 1.00 25.77 206 LYS A C 1
ATOM 1455 O O . LYS A 1 209 ? 55.782 48.945 5.361 1.00 27.14 206 LYS A O 1
ATOM 1461 N N . ALA A 1 210 ? 54.165 47.746 6.357 1.00 25.54 207 ALA A N 1
ATOM 1462 C CA . ALA A 1 210 ? 54.721 46.466 5.957 1.00 24.30 207 ALA A CA 1
ATOM 1463 C C . ALA A 1 210 ? 54.826 46.344 4.441 1.00 25.83 207 ALA A C 1
ATOM 1464 O O . ALA A 1 210 ? 53.887 46.691 3.702 1.00 26.47 207 ALA A O 1
ATOM 1466 N N . ASP A 1 211 ? 55.936 45.757 4.019 1.00 26.48 208 ASP A N 1
ATOM 1467 C CA . ASP A 1 211 ? 56.133 45.387 2.627 1.00 27.25 208 ASP A CA 1
ATOM 1468 C C . ASP A 1 211 ? 55.417 44.055 2.371 1.00 25.67 208 ASP A C 1
ATOM 1469 O O . ASP A 1 211 ? 55.898 43.015 2.829 1.00 26.41 208 ASP A O 1
ATOM 1474 N N . LYS A 1 212 ? 54.307 44.084 1.654 1.00 24.77 209 LYS A N 1
ATOM 1475 C CA . LYS A 1 212 ? 53.540 42.843 1.416 1.00 25.49 209 LYS A CA 1
ATOM 1476 C C . LYS A 1 212 ? 54.285 41.877 0.488 1.00 24.93 209 LYS A C 1
ATOM 1477 O O . LYS A 1 212 ? 53.903 40.711 0.392 1.00 23.36 209 LYS A O 1
ATOM 1483 N N . ASN A 1 213 ? 55.361 42.338 -0.152 1.00 25.72 210 ASN A N 1
ATOM 1484 C CA . ASN A 1 213 ? 56.159 41.472 -1.028 1.00 26.31 210 ASN A CA 1
ATOM 1485 C C . ASN A 1 213 ? 57.193 40.645 -0.295 1.00 26.77 210 ASN A C 1
ATOM 1486 O O . ASN A 1 213 ? 57.861 39.786 -0.909 1.00 26.56 210 ASN A O 1
ATOM 1491 N N . GLU A 1 214 ? 57.407 40.943 0.994 1.00 26.72 211 GLU A N 1
ATOM 1492 C CA A GLU A 1 214 ? 58.339 40.188 1.814 0.70 26.67 211 GLU A CA 1
ATOM 1493 C CA B GLU A 1 214 ? 58.394 40.199 1.747 0.30 26.34 211 GLU A CA 1
ATOM 1494 C C . GLU A 1 214 ? 57.978 38.718 1.795 1.00 25.70 211 GLU A C 1
ATOM 1495 O O . GLU A 1 214 ? 56.792 38.370 1.887 1.00 23.71 211 GLU A O 1
ATOM 1506 N N . ARG A 1 215 ? 58.979 37.851 1.696 1.00 24.82 212 ARG A N 1
ATOM 1507 C CA . ARG A 1 215 ? 58.705 36.420 1.664 1.00 24.38 212 ARG A CA 1
ATOM 1508 C C . ARG A 1 215 ? 58.744 35.798 3.043 1.00 25.40 212 ARG A C 1
ATOM 1509 O O . ARG A 1 215 ? 59.591 36.161 3.885 1.00 27.49 212 ARG A O 1
ATOM 1517 N N . LEU A 1 216 ? 57.853 34.857 3.281 1.00 22.65 213 LEU A N 1
ATOM 1518 C CA . LEU A 1 216 ? 57.769 34.145 4.533 1.00 23.80 213 LEU A CA 1
ATOM 1519 C C . LEU A 1 216 ? 57.417 32.732 4.134 1.00 23.84 213 LEU A C 1
ATOM 1520 O O . LEU A 1 216 ? 56.410 32.513 3.446 1.00 24.14 213 LEU A O 1
ATOM 1525 N N . ALA A 1 217 ? 58.245 31.759 4.504 1.00 22.91 214 ALA A N 1
ATOM 1526 C CA . ALA A 1 217 ? 57.968 30.370 4.199 1.00 23.35 214 ALA A CA 1
ATOM 1527 C C . ALA A 1 217 ? 57.535 30.125 2.744 1.00 23.49 214 ALA A C 1
ATOM 1528 O O . ALA A 1 217 ? 56.611 29.350 2.477 1.00 24.87 214 ALA A O 1
ATOM 1530 N N . GLY A 1 218 ? 58.222 30.752 1.811 1.00 22.04 215 GLY A N 1
ATOM 1531 C CA . GLY A 1 218 ? 58.042 30.468 0.403 1.00 22.95 215 GLY A CA 1
ATOM 1532 C C . GLY A 1 218 ? 56.907 31.186 -0.297 1.00 21.29 215 GLY A C 1
ATOM 1533 O O . GLY A 1 218 ? 56.660 30.934 -1.465 1.00 22.14 215 GLY A O 1
ATOM 1534 N N . LYS A 1 219 ? 56.209 32.091 0.391 1.00 21.98 216 LYS A N 1
ATOM 1535 C CA . LYS A 1 219 ? 55.151 32.897 -0.222 1.00 21.86 216 LYS A CA 1
ATOM 1536 C C . LYS A 1 219 ? 55.264 34.300 0.294 1.00 23.19 216 LYS A C 1
ATOM 1537 O O . LYS A 1 219 ? 55.834 34.512 1.372 1.00 23.65 216 LYS A O 1
ATOM 1543 N N . THR A 1 220 ? 54.721 35.265 -0.433 1.00 20.84 217 THR A N 1
ATOM 1544 C CA . THR A 1 220 ? 54.751 36.623 0.083 1.00 20.66 217 THR A CA 1
ATOM 1545 C C . THR A 1 220 ? 53.768 36.782 1.236 1.00 19.60 217 THR A C 1
ATOM 1546 O O . THR A 1 220 ? 52.756 36.058 1.356 1.00 19.32 217 THR A O 1
ATOM 1550 N N . ILE A 1 221 ? 54.007 37.802 2.059 1.00 20.03 218 ILE A N 1
ATOM 1551 C CA . ILE A 1 221 ? 53.065 38.177 3.110 1.00 19.32 218 ILE A CA 1
ATOM 1552 C C . ILE A 1 221 ? 51.669 38.456 2.527 1.00 18.08 218 ILE A C 1
ATOM 1553 O O . ILE A 1 221 ? 50.639 38.021 3.094 1.00 18.77 218 ILE A O 1
ATOM 1558 N N . GLY A 1 222 ? 51.610 39.184 1.419 1.00 19.67 219 GLY A N 1
ATOM 1559 C CA . GLY A 1 222 ? 50.320 39.457 0.779 1.00 20.62 219 GLY A CA 1
ATOM 1560 C C . GLY A 1 222 ? 49.612 38.143 0.401 1.00 20.27 219 GLY A C 1
ATOM 1561 O O . GLY A 1 222 ? 48.403 37.986 0.603 1.00 20.67 219 GLY A O 1
ATOM 1562 N N . GLU A 1 223 ? 50.358 37.192 -0.128 1.00 20.00 220 GLU A N 1
ATOM 1563 C CA . GLU A 1 223 ? 49.811 35.896 -0.461 1.00 21.13 220 GLU A CA 1
ATOM 1564 C C . GLU A 1 223 ? 49.265 35.139 0.722 1.00 20.15 220 GLU A C 1
ATOM 1565 O O . GLU A 1 223 ? 48.160 34.553 0.669 1.00 20.19 220 GLU A O 1
ATOM 1571 N N . HIS A 1 224 ? 50.030 35.108 1.831 1.00 19.91 221 HIS A N 1
ATOM 1572 C CA . HIS A 1 224 ? 49.595 34.465 3.042 1.00 19.20 221 HIS A CA 1
ATOM 1573 C C . HIS A 1 224 ? 48.286 35.104 3.535 1.00 19.02 221 HIS A C 1
ATOM 1574 O O . HIS A 1 224 ? 47.376 34.416 4.018 1.00 18.60 221 HIS A O 1
ATOM 1581 N N . LEU A 1 225 ? 48.216 36.416 3.453 1.00 18.32 222 LEU A N 1
ATOM 1582 C CA . LEU A 1 225 ? 47.078 37.111 4.084 1.00 17.93 222 LEU A CA 1
ATOM 1583 C C . LEU A 1 225 ? 45.835 37.039 3.217 1.00 19.27 222 LEU A C 1
ATOM 1584 O O . LEU A 1 225 ? 44.728 37.055 3.737 1.00 19.92 222 LEU A O 1
ATOM 1589 N N . LEU A 1 226 ? 46.006 36.943 1.903 1.00 19.70 223 LEU A N 1
ATOM 1590 C CA . LEU A 1 226 ? 44.824 36.782 1.018 1.00 21.51 223 LEU A CA 1
ATOM 1591 C C . LEU A 1 226 ? 44.425 35.313 0.772 1.00 21.47 223 LEU A C 1
ATOM 1592 O O . LEU A 1 226 ? 43.400 35.047 0.129 1.00 21.60 223 LEU A O 1
ATOM 1597 N N . ALA A 1 227 ? 45.191 34.363 1.301 1.00 19.67 224 ALA A N 1
ATOM 1598 C CA . ALA A 1 227 ? 44.926 32.931 1.088 1.00 20.24 224 ALA A CA 1
ATOM 1599 C C . ALA A 1 227 ? 43.469 32.667 1.388 1.00 19.47 224 ALA A C 1
ATOM 1600 O O . ALA A 1 227 ? 42.976 33.071 2.451 1.00 18.49 224 ALA A O 1
ATOM 1602 N N . PRO A 1 228 ? 42.743 32.021 0.443 1.00 19.51 225 PRO A N 1
ATOM 1603 C CA . PRO A 1 228 ? 41.330 31.800 0.674 1.00 19.20 225 PRO A CA 1
ATOM 1604 C C . PRO A 1 228 ? 41.039 30.810 1.791 1.00 17.58 225 PRO A C 1
ATOM 1605 O O . PRO A 1 228 ? 41.780 29.843 2.020 1.00 18.88 225 PRO A O 1
ATOM 1609 N N . THR A 1 229 ? 39.951 31.107 2.476 1.00 17.66 226 THR A N 1
ATOM 1610 C CA . THR A 1 229 ? 39.394 30.287 3.556 1.00 17.57 226 THR A CA 1
ATOM 1611 C C . THR A 1 229 ? 39.227 28.854 3.087 1.00 19.21 226 THR A C 1
ATOM 1612 O O . THR A 1 229 ? 38.680 28.605 2.019 1.00 19.23 226 THR A O 1
ATOM 1616 N N . LYS A 1 230 ? 39.653 27.902 3.922 1.00 18.48 227 LYS A N 1
ATOM 1617 C CA . LYS A 1 230 ? 39.451 26.488 3.652 1.00 19.93 227 LYS A CA 1
ATOM 1618 C C . LYS A 1 230 ? 37.969 26.147 3.736 1.00 19.47 227 LYS A C 1
ATOM 1619 O O . LYS A 1 230 ? 37.217 26.606 4.613 1.00 21.29 227 LYS A O 1
ATOM 1625 N N . ILE A 1 231 ? 37.515 25.358 2.769 1.00 19.23 228 ILE A N 1
ATOM 1626 C CA . ILE A 1 231 ? 36.124 24.909 2.728 1.00 18.95 228 ILE A CA 1
ATOM 1627 C C . ILE A 1 231 ? 36.026 23.468 3.269 1.00 20.18 228 ILE A C 1
ATOM 1628 O O . ILE A 1 231 ? 36.762 22.592 2.834 1.00 20.73 228 ILE A O 1
ATOM 1633 N N . TYR A 1 232 ? 35.167 23.255 4.261 1.00 20.29 229 TYR A N 1
ATOM 1634 C CA . TYR A 1 232 ? 35.167 21.965 5.017 1.00 20.92 229 TYR A CA 1
ATOM 1635 C C . TYR A 1 232 ? 34.008 21.029 4.637 1.00 21.49 229 TYR A C 1
ATOM 1636 O O . TYR A 1 232 ? 33.673 20.114 5.395 1.00 23.14 229 TYR A O 1
ATOM 1645 N N . ILE A 1 233 ? 33.387 21.245 3.483 1.00 20.75 230 ILE A N 1
ATOM 1646 C CA . ILE A 1 233 ? 32.171 20.500 3.150 1.00 20.21 230 ILE A CA 1
ATOM 1647 C C . ILE A 1 233 ? 32.431 19.030 2.797 1.00 20.51 230 ILE A C 1
ATOM 1648 O O . ILE A 1 233 ? 31.759 18.136 3.349 1.00 21.70 230 ILE A O 1
ATOM 1653 N N . LYS A 1 234 ? 33.382 18.748 1.913 1.00 21.09 231 LYS A N 1
ATOM 1654 C CA . LYS A 1 234 ? 33.639 17.357 1.467 1.00 22.76 231 LYS A CA 1
ATOM 1655 C C . LYS A 1 234 ? 33.994 16.489 2.679 1.00 23.19 231 LYS A C 1
ATOM 1656 O O . LYS A 1 234 ? 33.400 15.419 2.891 1.00 23.38 231 LYS A O 1
ATOM 1662 N N . SER A 1 235 ? 34.925 16.984 3.489 1.00 21.73 232 SER A N 1
ATOM 1663 C CA . SER A 1 235 ? 35.367 16.222 4.646 1.00 21.21 232 SER A CA 1
ATOM 1664 C C . SER A 1 235 ? 34.274 16.205 5.699 1.00 20.81 232 SER A C 1
ATOM 1665 O O . SER A 1 235 ? 34.048 15.150 6.311 1.00 22.09 232 SER A O 1
ATOM 1668 N N . GLY A 1 236 ? 33.652 17.360 5.944 1.00 20.05 233 GLY A N 1
ATOM 1669 C CA . GLY A 1 236 ? 32.592 17.482 6.963 1.00 21.26 233 GLY A CA 1
ATOM 1670 C C . GLY A 1 236 ? 31.427 16.515 6.742 1.00 22.02 233 GLY A C 1
ATOM 1671 O O . GLY A 1 236 ? 30.987 15.799 7.648 1.00 23.16 233 GLY A O 1
ATOM 1672 N N . LEU A 1 237 ? 30.918 16.486 5.529 1.00 22.42 234 LEU A N 1
ATOM 1673 C CA . LEU A 1 237 ? 29.763 15.616 5.221 1.00 23.31 234 LEU A CA 1
ATOM 1674 C C . LEU A 1 237 ? 30.098 14.137 5.393 1.00 23.63 234 LEU A C 1
ATOM 1675 O O . LEU A 1 237 ? 29.242 13.333 5.872 1.00 23.65 234 LEU A O 1
ATOM 1680 N N . LYS A 1 238 ? 31.313 13.757 4.987 1.00 23.82 235 LYS A N 1
ATOM 1681 C CA A LYS A 1 238 ? 31.787 12.388 5.162 0.60 24.38 235 LYS A CA 1
ATOM 1682 C CA B LYS A 1 238 ? 31.764 12.380 5.167 0.40 24.08 235 LYS A CA 1
ATOM 1683 C C . LYS A 1 238 ? 31.902 12.032 6.638 1.00 23.84 235 LYS A C 1
ATOM 1684 O O . LYS A 1 238 ? 31.501 10.936 7.078 1.00 24.97 235 LYS A O 1
ATOM 1695 N N . LEU A 1 239 ? 32.498 12.934 7.402 1.00 23.43 236 LEU A N 1
ATOM 1696 C CA . LEU A 1 239 ? 32.663 12.740 8.846 1.00 22.40 236 LEU A CA 1
ATOM 1697 C C . LEU A 1 239 ? 31.313 12.547 9.544 1.00 23.48 236 LEU A C 1
ATOM 1698 O O . LEU A 1 239 ? 31.164 11.657 10.367 1.00 24.56 236 LEU A O 1
ATOM 1703 N N . ILE A 1 240 ? 30.349 13.385 9.212 1.00 23.04 237 ILE A N 1
ATOM 1704 C CA . ILE A 1 240 ? 29.031 13.331 9.866 1.00 25.50 237 ILE A CA 1
ATOM 1705 C C . ILE A 1 240 ? 28.331 12.046 9.527 1.00 26.44 237 ILE A C 1
ATOM 1706 O O . ILE A 1 240 ? 27.611 11.465 10.359 1.00 27.46 237 ILE A O 1
ATOM 1711 N N . ALA A 1 241 ? 28.574 11.569 8.310 1.00 27.03 238 ALA A N 1
ATOM 1712 C CA . ALA A 1 241 ? 27.969 10.323 7.844 1.00 28.53 238 ALA A CA 1
ATOM 1713 C C . ALA A 1 241 ? 28.514 9.097 8.544 1.00 29.18 238 ALA A C 1
ATOM 1714 O O . ALA A 1 241 ? 27.771 8.113 8.760 1.00 29.97 238 ALA A O 1
ATOM 1716 N N . GLU A 1 242 ? 29.797 9.137 8.907 1.00 28.49 239 GLU A N 1
ATOM 1717 C CA . GLU A 1 242 ? 30.530 7.975 9.419 1.00 29.34 239 GLU A CA 1
ATOM 1718 C C . GLU A 1 242 ? 30.776 7.934 10.910 1.00 29.06 239 GLU A C 1
ATOM 1719 O O . GLU A 1 242 ? 31.183 6.886 11.402 1.00 30.04 239 GLU A O 1
ATOM 1725 N N . HIS A 1 243 ? 30.524 9.035 11.611 1.00 27.90 240 HIS A N 1
ATOM 1726 C CA . HIS A 1 243 ? 30.807 9.157 13.039 1.00 28.56 240 HIS A CA 1
ATOM 1727 C C . HIS A 1 243 ? 29.701 9.903 13.755 1.00 28.52 240 HIS A C 1
ATOM 1728 O O . HIS A 1 243 ? 28.882 10.576 13.129 1.00 28.78 240 HIS A O 1
ATOM 1735 N N . ASP A 1 244 ? 29.638 9.724 15.078 1.00 28.17 241 ASP A N 1
ATOM 1736 C CA A ASP A 1 244 ? 28.654 10.387 15.922 0.60 28.52 241 ASP A CA 1
ATOM 1737 C CA B ASP A 1 244 ? 28.627 10.414 15.859 0.40 27.84 241 ASP A CA 1
ATOM 1738 C C . ASP A 1 244 ? 29.191 11.772 16.291 1.00 27.43 241 ASP A C 1
ATOM 1739 O O . ASP A 1 244 ? 29.917 11.909 17.279 1.00 28.38 241 ASP A O 1
ATOM 1748 N N . ILE A 1 245 ? 28.866 12.788 15.498 1.00 24.99 242 ILE A N 1
ATOM 1749 C CA . ILE A 1 245 ? 29.327 14.127 15.764 1.00 23.87 242 ILE A CA 1
ATOM 1750 C C . ILE A 1 245 ? 28.326 14.864 16.671 1.00 23.98 242 ILE A C 1
ATOM 1751 O O . ILE A 1 245 ? 27.151 15.021 16.319 1.00 25.91 242 ILE A O 1
ATOM 1756 N N . HIS A 1 246 ? 28.797 15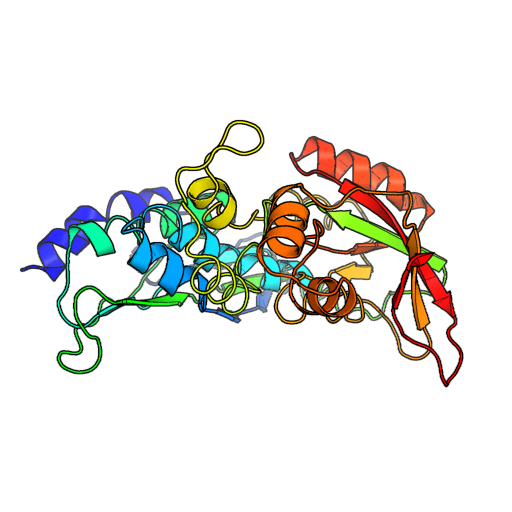.339 17.810 1.00 22.62 243 HIS A N 1
ATOM 1757 C CA . HIS A 1 246 ? 27.941 15.974 18.800 1.00 23.91 243 HIS A CA 1
ATOM 1758 C C . HIS A 1 246 ? 27.757 17.472 18.578 1.00 23.28 243 HIS A C 1
ATOM 1759 O O . HIS A 1 246 ? 26.679 17.992 18.819 1.00 24.95 243 HIS A O 1
ATOM 1766 N N . ALA A 1 247 ? 28.783 18.163 18.074 1.00 23.49 244 ALA A N 1
ATOM 1767 C CA . ALA A 1 247 ? 28.735 19.591 17.800 1.00 22.78 244 ALA A CA 1
ATOM 1768 C C . ALA A 1 247 ? 29.925 19.976 16.935 1.00 22.19 244 ALA A C 1
ATOM 1769 O O . ALA A 1 247 ? 30.982 19.321 16.982 1.00 22.17 244 ALA A O 1
ATOM 1771 N N . ILE A 1 248 ? 29.767 21.070 16.190 1.00 23.37 245 ILE A N 1
ATOM 1772 C CA . ILE A 1 248 ? 30.836 21.628 15.414 1.00 21.47 245 ILE A CA 1
ATOM 1773 C C . ILE A 1 248 ? 30.768 23.132 15.584 1.00 21.67 245 ILE A C 1
ATOM 1774 O O . ILE A 1 248 ? 29.695 23.715 15.586 1.00 23.07 245 ILE A O 1
ATOM 1779 N N . SER A 1 249 ? 31.920 23.771 15.747 1.00 20.74 246 SER A N 1
ATOM 1780 C CA . SER A 1 249 ? 32.002 25.208 15.711 1.00 20.59 246 SER A CA 1
ATOM 1781 C C . SER A 1 249 ? 32.943 25.665 14.611 1.00 20.29 246 SER A C 1
ATOM 1782 O O . SER A 1 249 ? 34.071 25.187 14.506 1.00 20.28 246 SER A O 1
ATOM 1785 N N . HIS A 1 250 ? 32.450 26.586 13.778 1.00 19.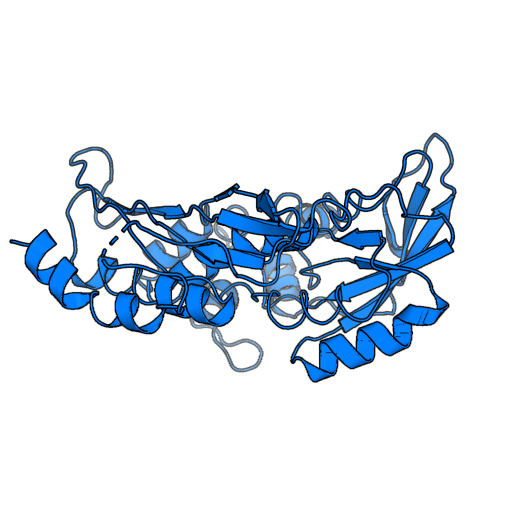76 247 HIS A N 1
ATOM 1786 C CA . HIS A 1 250 ? 33.263 27.238 12.734 1.00 19.37 247 HIS A CA 1
ATOM 1787 C C . HIS A 1 250 ? 33.900 28.485 13.328 1.00 19.65 247 HIS A C 1
ATOM 1788 O O . HIS A 1 250 ? 33.213 29.360 13.869 1.00 20.16 247 HIS A O 1
ATOM 1795 N N . ILE A 1 251 ? 35.226 28.514 13.358 1.00 18.63 248 ILE A N 1
ATOM 1796 C CA . ILE A 1 251 ? 35.929 29.544 14.100 1.00 18.73 248 ILE A CA 1
ATOM 1797 C C . ILE A 1 251 ? 36.013 30.830 13.255 1.00 19.09 248 ILE A C 1
ATOM 1798 O O . ILE A 1 251 ? 36.833 30.967 12.337 1.00 20.02 248 ILE A O 1
ATOM 1803 N N . THR A 1 252 ? 35.218 31.806 13.658 1.00 19.03 249 THR A N 1
ATOM 1804 C CA . THR A 1 252 ? 35.044 33.063 12.911 1.00 19.83 249 THR A CA 1
ATOM 1805 C C . THR A 1 252 ? 35.322 34.302 13.794 1.00 21.07 249 THR A C 1
ATOM 1806 O O . THR A 1 252 ? 36.404 34.437 14.386 1.00 20.83 249 THR A O 1
ATOM 1810 N N . GLY A 1 253 ? 34.388 35.226 13.902 1.00 22.40 250 GLY A N 1
ATOM 1811 C CA . GLY A 1 253 ? 34.670 36.466 14.633 1.00 23.28 250 GLY A CA 1
ATOM 1812 C C . GLY A 1 253 ? 34.859 36.219 16.103 1.00 24.14 250 GLY A C 1
ATOM 1813 O O . GLY A 1 253 ? 34.102 35.448 16.711 1.00 24.17 250 GLY A O 1
ATOM 1814 N N . GLY A 1 254 ? 35.892 36.856 16.660 1.00 24.16 251 GLY A N 1
ATOM 1815 C CA . GLY A 1 254 ? 36.213 36.667 18.067 1.00 25.07 251 GLY A CA 1
ATOM 1816 C C . GLY A 1 254 ? 37.217 35.568 18.253 1.00 24.62 251 GLY A C 1
ATOM 1817 O O . GLY A 1 254 ? 37.623 35.252 19.371 1.00 24.46 251 GLY A O 1
ATOM 1818 N N . GLY A 1 255 ? 37.618 34.953 17.137 1.00 23.54 252 GLY A N 1
ATOM 1819 C CA . GLY A 1 255 ? 38.772 34.108 17.123 1.00 24.44 252 GLY A CA 1
ATOM 1820 C C . GLY A 1 255 ? 38.542 32.777 17.819 1.00 22.56 252 GLY A C 1
ATOM 1821 O O . GLY A 1 255 ? 37.408 32.372 18.174 1.00 23.14 252 GLY A O 1
ATOM 1822 N N . PHE A 1 256 ? 39.646 32.072 17.932 1.00 22.37 253 PHE A N 1
ATOM 1823 C CA . PHE A 1 256 ? 39.775 30.816 18.692 1.00 22.06 253 PHE A CA 1
ATOM 1824 C C . PHE A 1 256 ? 39.050 30.881 20.041 1.00 22.50 253 PHE A C 1
ATOM 1825 O O . PHE A 1 256 ? 38.269 30.002 20.385 1.00 22.25 253 PHE A O 1
ATOM 1833 N N . TRP A 1 257 ? 39.294 31.952 20.794 1.00 24.55 254 TRP A N 1
ATOM 1834 C CA . TRP A 1 257 ? 38.840 32.023 22.190 1.00 25.00 254 TRP A CA 1
ATOM 1835 C C . TRP A 1 257 ? 37.329 32.154 22.285 1.00 26.63 254 TRP A C 1
ATOM 1836 O O . TRP A 1 257 ? 36.717 31.509 23.138 1.00 26.80 254 TRP A O 1
ATOM 1847 N N . GLU A 1 258 ? 36.697 32.936 21.407 1.00 25.50 255 GLU A N 1
ATOM 1848 C CA A GLU A 1 258 ? 35.259 33.181 21.507 0.60 26.53 255 GLU A CA 1
ATOM 1849 C CA B GLU A 1 258 ? 35.249 33.152 21.577 0.40 26.30 255 GLU A CA 1
ATOM 1850 C C . GLU A 1 258 ? 34.422 32.086 20.908 1.00 25.95 255 GLU A C 1
ATOM 1851 O O . GLU A 1 258 ? 33.269 31.932 21.261 1.00 26.37 255 GLU A O 1
ATOM 1862 N N . ASN A 1 259 ? 34.983 31.362 19.944 1.00 23.67 256 ASN A N 1
ATOM 1863 C CA . ASN A 1 259 ? 34.166 30.428 19.167 1.00 24.44 256 ASN A CA 1
ATOM 1864 C C . ASN A 1 259 ? 34.204 28.998 19.662 1.00 24.44 256 ASN A C 1
ATOM 1865 O O . ASN A 1 259 ? 33.258 28.243 19.426 1.00 25.39 256 ASN A O 1
ATOM 1870 N N . ILE A 1 260 ? 35.278 28.619 20.340 1.00 25.60 257 ILE A N 1
ATOM 1871 C CA . ILE A 1 260 ? 35.360 27.250 20.918 1.00 27.09 257 ILE A CA 1
ATOM 1872 C C . ILE A 1 260 ? 34.162 26.966 21.824 1.00 27.91 257 ILE A C 1
ATOM 1873 O O . ILE A 1 260 ? 33.602 25.882 21.711 1.00 28.87 257 ILE A O 1
ATOM 1878 N N . PRO A 1 261 ? 33.727 27.922 22.695 1.00 28.80 258 PRO A N 1
ATOM 1879 C CA . PRO A 1 261 ? 32.575 27.648 23.543 1.00 29.69 258 PRO A CA 1
ATOM 1880 C C . PRO A 1 261 ? 31.246 27.384 22.917 1.00 30.57 258 PRO A C 1
ATOM 1881 O O . PRO A 1 261 ? 30.343 26.987 23.632 1.00 30.34 258 PRO A O 1
ATOM 1885 N N . ARG A 1 262 ? 31.101 27.551 21.608 1.00 30.66 259 ARG A N 1
ATOM 1886 C CA A ARG A 1 262 ? 29.842 27.177 20.954 0.60 30.66 259 ARG A CA 1
ATOM 1887 C CA B ARG A 1 262 ? 29.849 27.204 20.938 0.40 30.46 259 ARG A CA 1
ATOM 1888 C C . ARG A 1 262 ? 29.549 25.692 20.991 1.00 30.18 259 ARG A C 1
ATOM 1889 O O . ARG A 1 262 ? 28.393 25.297 20.823 1.00 31.49 259 ARG A O 1
ATOM 1904 N N . VAL A 1 263 ? 30.566 24.848 21.191 1.00 27.79 260 VAL A N 1
ATOM 1905 C CA . VAL A 1 263 ? 30.324 23.398 21.327 1.00 27.57 260 VAL A CA 1
ATOM 1906 C C . VAL A 1 263 ? 30.005 22.971 22.792 1.00 29.36 260 VAL A C 1
ATOM 1907 O O . VAL A 1 263 ? 29.687 21.807 23.033 1.00 31.44 260 VAL A O 1
ATOM 1911 N N . LEU A 1 264 ? 30.067 23.905 23.742 1.00 28.59 261 LEU A N 1
ATOM 1912 C CA . LEU A 1 264 ? 29.991 23.576 25.182 1.00 29.50 261 LEU A CA 1
ATOM 1913 C C . LEU A 1 264 ? 28.623 23.720 25.839 1.00 31.28 261 LEU A C 1
ATOM 1914 O O . LEU A 1 264 ? 28.063 24.816 25.848 1.00 31.49 261 LEU A O 1
ATOM 1919 N N . PRO A 1 265 ? 28.105 22.629 26.459 1.00 33.01 262 PRO A N 1
ATOM 1920 C CA . PRO A 1 265 ? 26.957 22.763 27.359 1.00 35.03 262 PRO A CA 1
ATOM 1921 C C . PRO A 1 265 ? 27.298 23.684 28.534 1.00 36.18 262 PRO A C 1
ATOM 1922 O O . PRO A 1 265 ? 28.476 23.811 28.928 1.00 34.56 262 PRO A O 1
ATOM 1926 N N . GLU A 1 266 ? 26.270 24.272 29.129 1.00 37.07 263 GLU A N 1
ATOM 1927 C CA . GLU A 1 266 ? 26.440 24.995 30.381 1.00 38.49 263 GLU A CA 1
ATOM 1928 C C . GLU A 1 266 ? 27.186 24.102 31.400 1.00 36.77 263 GLU A C 1
ATOM 1929 O O . GLU A 1 266 ? 26.984 22.893 31.451 1.00 36.11 263 GLU A O 1
ATOM 1935 N N . GLY A 1 267 ? 28.074 24.702 32.189 1.00 35.39 264 GLY A N 1
ATOM 1936 C CA . GLY A 1 267 ? 28.794 23.994 33.241 1.00 35.12 264 GLY A CA 1
ATOM 1937 C C . GLY A 1 267 ? 29.957 23.153 32.750 1.00 33.55 264 GLY A C 1
ATOM 1938 O O . GLY A 1 267 ? 30.428 22.244 33.453 1.00 33.43 264 GLY A O 1
ATOM 1939 N N . THR A 1 268 ? 30.402 23.423 31.527 1.00 31.54 265 THR A N 1
ATOM 1940 C CA . THR A 1 268 ? 31.567 22.735 30.982 1.00 29.42 265 THR A CA 1
ATOM 1941 C C . THR A 1 268 ? 32.599 23.713 30.423 1.00 28.45 265 THR A C 1
ATOM 1942 O O . THR A 1 268 ? 32.327 24.910 30.207 1.00 28.39 265 THR A O 1
ATOM 1946 N N . LYS A 1 269 ? 33.793 23.160 30.168 1.00 26.33 266 LYS A N 1
ATOM 1947 C CA . LYS A 1 269 ? 34.892 23.910 29.589 1.00 25.66 266 LYS A CA 1
ATOM 1948 C C . LYS A 1 269 ? 35.617 23.060 28.584 1.00 25.13 266 LYS A C 1
ATOM 1949 O O . LYS A 1 269 ? 35.591 21.844 28.655 1.00 24.13 266 LYS A O 1
ATOM 1955 N N . ALA A 1 270 ? 36.272 23.737 27.644 1.00 23.95 267 ALA A N 1
ATOM 1956 C CA . ALA A 1 270 ? 37.140 23.098 26.680 1.00 24.22 267 ALA A CA 1
ATOM 1957 C C . ALA A 1 270 ? 38.558 23.140 27.267 1.00 24.35 267 ALA A C 1
ATOM 1958 O O . ALA A 1 270 ? 39.134 24.245 27.439 1.00 26.18 267 ALA A O 1
ATOM 1960 N N . VAL A 1 271 ? 39.146 21.976 27.530 1.00 23.90 268 VAL A N 1
ATOM 1961 C CA . VAL A 1 271 ? 40.518 21.907 28.027 1.00 24.00 268 VAL A CA 1
ATOM 1962 C C . VAL A 1 271 ? 41.386 21.595 26.806 1.00 24.60 268 VAL A C 1
ATOM 1963 O O . VAL A 1 271 ? 41.383 20.458 26.273 1.00 24.72 268 VAL A O 1
ATOM 1967 N N . ILE A 1 272 ? 42.129 22.607 26.386 1.00 23.71 269 ILE A N 1
ATOM 1968 C CA . ILE A 1 272 ? 42.926 22.556 25.151 1.00 22.82 269 ILE A CA 1
ATOM 1969 C C . ILE A 1 272 ? 44.342 22.105 25.474 1.00 23.21 269 ILE A C 1
ATOM 1970 O O . ILE A 1 272 ? 45.022 22.653 26.388 1.00 25.82 269 ILE A O 1
ATOM 1975 N N . ASP A 1 273 ? 44.801 21.100 24.740 1.00 22.29 270 ASP A N 1
ATOM 1976 C CA . ASP A 1 273 ? 46.159 20.623 24.831 1.00 22.86 270 ASP A CA 1
ATOM 1977 C C . ASP A 1 273 ? 47.102 21.558 24.031 1.00 22.31 270 ASP A C 1
ATOM 1978 O O . ASP A 1 273 ? 47.197 21.507 22.806 1.00 21.63 270 ASP A O 1
ATOM 1983 N N . GLY A 1 274 ? 47.822 22.406 24.762 1.00 23.75 271 GLY A N 1
ATOM 1984 C CA . GLY A 1 274 ? 48.745 23.347 24.131 1.00 22.98 271 GLY A CA 1
ATOM 1985 C C . GLY A 1 274 ? 49.972 22.744 23.498 1.00 23.21 271 GLY A C 1
ATOM 1986 O O . GLY A 1 274 ? 50.678 23.423 22.757 1.00 22.66 271 GLY A O 1
ATOM 1987 N N . LYS A 1 275 ? 50.229 21.477 23.748 1.00 22.88 272 LYS A N 1
ATOM 1988 C CA . LYS A 1 275 ? 51.294 20.760 23.074 1.00 24.15 272 LYS A CA 1
ATOM 1989 C C . LYS A 1 275 ? 50.891 20.244 21.691 1.00 24.19 272 LYS A C 1
ATOM 1990 O O . LYS A 1 275 ? 51.728 19.722 20.947 1.00 24.71 272 LYS A O 1
ATOM 1996 N N . SER A 1 276 ? 49.610 20.388 21.301 1.00 22.79 273 SER A N 1
ATOM 1997 C CA . SER A 1 276 ? 49.112 19.607 20.183 1.00 22.61 273 SER A CA 1
ATOM 1998 C C . SER A 1 276 ? 49.238 20.307 18.823 1.00 22.30 273 SER A C 1
ATOM 1999 O O . SER A 1 276 ? 49.060 19.646 17.789 1.00 22.27 273 SER A O 1
ATOM 2002 N N . TRP A 1 277 ? 49.623 21.586 18.820 1.00 22.21 274 TRP A N 1
ATOM 2003 C CA . TRP A 1 277 ? 49.829 22.328 17.577 1.00 21.22 274 TRP A CA 1
ATOM 2004 C C . TRP A 1 277 ? 50.692 23.545 17.798 1.00 20.67 274 TRP A C 1
ATOM 2005 O O . TRP A 1 277 ? 50.973 23.923 18.948 1.00 22.06 274 TRP A O 1
ATOM 2016 N N . GLU A 1 278 ? 51.225 24.034 16.674 1.00 20.00 275 GLU A N 1
ATOM 2017 C CA . GLU A 1 278 ? 51.936 25.294 16.619 1.00 20.09 275 GLU A CA 1
ATOM 2018 C C . GLU A 1 278 ? 51.148 26.229 15.739 1.00 19.31 275 GLU A C 1
ATOM 2019 O O . GLU A 1 278 ? 50.805 25.900 14.595 1.00 20.05 275 GLU A O 1
ATOM 2025 N N . TRP A 1 279 ? 50.891 27.441 16.229 1.00 19.16 276 TRP A N 1
ATOM 2026 C CA . TRP A 1 279 ? 50.278 28.462 15.383 1.00 19.41 276 TRP A CA 1
ATOM 2027 C C . TRP A 1 279 ? 50.967 28.534 14.027 1.00 20.75 276 TRP A C 1
ATOM 2028 O O . TRP A 1 279 ? 52.180 28.685 14.017 1.00 21.24 276 TRP A O 1
ATOM 2039 N N . PRO A 1 280 ? 50.204 28.545 12.916 1.00 20.11 277 PRO A N 1
ATOM 2040 C CA . PRO A 1 280 ? 50.800 28.791 11.590 1.00 21.41 277 PRO A CA 1
ATOM 2041 C C . PRO A 1 280 ? 51.597 30.102 11.604 1.00 20.58 277 PRO A C 1
ATOM 2042 O O . PRO A 1 280 ? 51.206 31.057 12.284 1.00 19.86 277 PRO A O 1
ATOM 2046 N N . VAL A 1 281 ? 52.702 30.100 10.861 1.00 19.80 278 VAL A N 1
ATOM 2047 C CA . VAL A 1 281 ? 53.663 31.184 10.918 1.00 19.64 278 VAL A CA 1
ATOM 2048 C C . VAL A 1 281 ? 53.091 32.573 10.615 1.00 18.70 278 VAL A C 1
ATOM 2049 O O . VAL A 1 281 ? 53.547 33.553 11.216 1.00 19.29 278 VAL A O 1
ATOM 2053 N N . ILE A 1 282 ? 52.052 32.668 9.782 1.00 17.59 279 ILE A N 1
ATOM 2054 C CA . ILE A 1 282 ? 51.487 33.982 9.493 1.00 17.42 279 ILE A CA 1
ATOM 2055 C C . ILE A 1 282 ? 50.950 34.675 10.735 1.00 17.34 279 ILE A C 1
ATOM 2056 O O . ILE A 1 282 ? 51.027 35.900 10.869 1.00 17.05 279 ILE A O 1
ATOM 2061 N N . PHE A 1 283 ? 50.421 33.899 11.669 1.00 17.85 280 PHE A N 1
ATOM 2062 C CA . PHE A 1 283 ? 49.936 34.475 12.924 1.00 17.50 280 PHE A CA 1
ATOM 2063 C C . PHE A 1 283 ? 51.084 34.944 13.798 1.00 18.27 280 PHE A C 1
ATOM 2064 O O . PHE A 1 283 ? 50.970 35.980 14.423 1.00 18.56 280 PHE A O 1
ATOM 2072 N N . GLN A 1 284 ? 52.175 34.195 13.810 1.00 18.37 281 GLN A N 1
ATOM 2073 C CA . GLN A 1 284 ? 53.360 34.612 14.572 1.00 18.97 281 GLN A CA 1
ATOM 2074 C C . GLN A 1 284 ? 53.930 35.914 13.972 1.00 19.21 281 GLN A C 1
ATOM 2075 O O . GLN A 1 284 ? 54.314 36.810 14.732 1.00 20.11 281 GLN A O 1
ATOM 2081 N N . TRP A 1 285 ? 53.961 36.005 12.642 1.00 18.67 282 TRP A N 1
ATOM 2082 C CA . TRP A 1 285 ? 54.430 37.179 11.951 1.00 19.44 282 TRP A CA 1
ATOM 2083 C C . TRP A 1 285 ? 53.541 38.370 12.341 1.00 18.97 282 TRP A C 1
ATOM 2084 O O . TRP A 1 285 ? 54.051 39.439 12.674 1.00 19.45 282 TRP A O 1
ATOM 2095 N N . LEU A 1 286 ? 52.218 38.181 12.288 1.00 19.27 283 LEU A N 1
ATOM 2096 C CA . LEU A 1 286 ? 51.284 39.266 12.595 1.00 19.15 283 LEU A CA 1
ATOM 2097 C C . LEU A 1 286 ? 51.522 39.761 14.039 1.00 20.00 283 LEU A C 1
ATOM 2098 O O . LEU A 1 286 ? 51.598 40.976 14.279 1.00 20.14 283 LEU A O 1
ATOM 2103 N N . GLN A 1 287 ? 51.705 38.837 14.976 1.00 18.95 284 GLN A N 1
ATOM 2104 C CA . GLN A 1 287 ? 51.898 39.234 16.372 1.00 19.12 284 GLN A CA 1
ATOM 2105 C C . GLN A 1 287 ? 53.175 40.044 16.548 1.00 19.71 284 GLN A C 1
ATOM 2106 O O . GLN A 1 287 ? 53.159 41.079 17.237 1.00 21.25 284 GLN A O 1
ATOM 2112 N N . GLU A 1 288 ? 54.263 39.615 15.901 1.00 19.54 285 GLU A N 1
ATOM 2113 C CA . GLU A 1 288 ? 55.579 40.260 16.056 1.00 20.81 285 GLU A CA 1
ATOM 2114 C C . GLU A 1 288 ? 55.594 41.629 15.395 1.00 22.06 285 GLU A C 1
ATOM 2115 O O . GLU A 1 288 ? 55.988 42.648 15.978 1.00 20.50 285 GLU A O 1
ATOM 2121 N N . LYS A 1 289 ? 55.166 41.642 14.145 1.00 21.40 286 LYS A N 1
ATOM 2122 C CA . LYS A 1 289 ? 55.117 42.863 13.335 1.00 22.45 286 LYS A CA 1
ATOM 2123 C C . LYS A 1 289 ? 54.214 43.907 13.969 1.00 22.70 286 LYS A C 1
ATOM 2124 O O . LYS A 1 289 ? 54.474 45.124 13.876 1.00 23.40 286 LYS A O 1
ATOM 2130 N N . GLY A 1 290 ? 53.114 43.440 14.563 1.00 21.55 287 GLY A N 1
ATOM 2131 C CA . GLY A 1 290 ? 52.084 44.322 15.097 1.00 22.38 287 GLY A CA 1
ATOM 2132 C C . GLY A 1 290 ? 52.144 44.653 16.583 1.00 22.56 287 GLY A C 1
ATOM 2133 O O . GLY A 1 290 ? 51.252 45.361 17.078 1.00 22.49 287 GLY A O 1
ATOM 2134 N N . ASN A 1 291 ? 53.132 44.102 17.306 1.00 22.22 288 ASN A N 1
ATOM 2135 C CA . ASN A 1 291 ? 53.282 44.405 18.766 1.00 22.89 288 ASN A CA 1
ATOM 2136 C C . ASN A 1 291 ? 51.985 43.998 19.456 1.00 22.38 288 ASN A C 1
ATOM 2137 O O . ASN A 1 291 ? 51.482 44.739 20.288 1.00 24.46 288 ASN A O 1
ATOM 2142 N N . VAL A 1 292 ? 51.458 42.813 19.155 1.00 21.36 289 VAL A N 1
ATOM 2143 C CA . VAL A 1 292 ? 50.146 42.384 19.615 1.00 20.85 289 VAL A CA 1
ATOM 2144 C C . VAL A 1 292 ? 50.290 41.392 20.755 1.00 21.68 289 VAL A C 1
ATOM 2145 O O . VAL A 1 292 ? 51.212 40.568 20.738 1.00 21.90 289 VAL A O 1
ATOM 2149 N N . THR A 1 293 ? 49.423 41.520 21.760 1.00 20.88 290 THR A N 1
ATOM 2150 C CA . THR A 1 293 ? 49.436 40.542 22.854 1.00 21.55 290 THR A CA 1
ATOM 2151 C C . THR A 1 293 ? 48.905 39.193 22.404 1.00 21.74 290 THR A C 1
ATOM 2152 O O . THR A 1 293 ? 47.994 39.092 21.547 1.00 21.23 290 THR A O 1
ATOM 2156 N N . THR A 1 294 ? 49.367 38.138 23.066 1.00 21.59 291 THR A N 1
ATOM 2157 C CA . THR A 1 294 ? 48.802 36.812 22.808 1.00 21.22 291 THR A CA 1
ATOM 2158 C C . THR A 1 294 ? 47.313 36.843 23.137 1.00 21.74 291 THR A C 1
ATOM 2159 O O . THR A 1 294 ? 46.480 36.221 22.442 1.00 21.91 291 THR A O 1
ATOM 2163 N N . HIS A 1 295 ? 46.963 37.552 24.208 1.00 22.92 292 HIS A N 1
ATOM 2164 C CA . HIS A 1 295 ? 45.569 37.686 24.642 1.00 23.03 292 HIS A CA 1
ATOM 2165 C C . HIS A 1 295 ? 44.684 38.195 23.494 1.00 22.90 292 HIS A C 1
ATOM 2166 O O . HIS A 1 295 ? 43.617 37.616 23.178 1.00 22.59 292 HIS A O 1
ATOM 2173 N N . GLU A 1 296 ? 45.137 39.245 22.834 1.00 21.51 293 GLU A N 1
ATOM 2174 C CA . GLU A 1 296 ? 44.372 39.796 21.720 1.00 21.15 293 GLU A CA 1
ATOM 2175 C C . GLU A 1 296 ? 44.391 38.818 20.518 1.00 20.19 293 GLU A C 1
ATOM 2176 O O . GLU A 1 296 ? 43.380 38.623 19.860 1.00 20.18 293 GLU A O 1
ATOM 2182 N N . MET A 1 297 ? 45.526 38.210 20.221 1.00 19.97 294 MET A N 1
ATOM 2183 C CA . MET A 1 297 ? 45.600 37.251 19.129 1.00 19.59 294 MET A CA 1
ATOM 2184 C C . MET A 1 297 ? 44.529 36.160 19.245 1.00 20.29 294 MET A C 1
ATOM 2185 O O . MET A 1 297 ? 43.819 35.868 18.282 1.00 19.64 294 MET A O 1
ATOM 2190 N N . TYR A 1 298 ? 44.408 35.575 20.431 1.00 21.08 295 TYR A N 1
ATOM 2191 C CA . TYR A 1 298 ? 43.475 34.482 20.597 1.00 21.19 295 TYR A CA 1
ATOM 2192 C C . TYR A 1 298 ? 42.033 34.928 20.461 1.00 21.56 295 TYR A C 1
ATOM 2193 O O . TYR A 1 298 ? 41.181 34.142 20.096 1.00 22.01 295 TYR A O 1
ATOM 2202 N N . ARG A 1 299 ? 41.762 36.197 20.751 1.00 22.13 296 ARG A N 1
ATOM 2203 C CA . ARG A 1 299 ? 40.393 36.709 20.665 1.00 22.10 296 ARG A CA 1
ATOM 2204 C C . ARG A 1 299 ? 40.091 37.398 19.332 1.00 22.64 296 ARG A C 1
ATOM 2205 O O . ARG A 1 299 ? 39.070 38.088 19.192 1.00 23.52 296 ARG A O 1
ATOM 2213 N N . THR A 1 300 ? 40.993 37.257 18.366 1.00 19.77 297 THR A N 1
ATOM 2214 C CA . THR A 1 300 ? 40.854 37.912 17.071 1.00 19.92 297 THR A CA 1
ATOM 2215 C C . THR A 1 300 ? 40.979 36.883 15.940 1.00 19.30 297 THR A C 1
ATOM 2216 O O . THR A 1 300 ? 40.215 36.938 14.973 1.00 20.17 297 THR A O 1
ATOM 2220 N N . PHE A 1 301 ? 41.992 36.013 16.041 1.00 18.70 298 PHE A N 1
ATOM 2221 C CA . PHE A 1 301 ? 42.353 35.113 14.956 1.00 18.09 298 PHE A CA 1
ATOM 2222 C C . PHE A 1 301 ? 42.072 33.676 15.317 1.00 18.02 298 PHE A C 1
ATOM 2223 O O . PHE A 1 301 ? 41.982 33.292 16.517 1.00 17.72 298 PHE A O 1
ATOM 2231 N N . ASN A 1 302 ? 41.979 32.827 14.287 1.00 17.70 299 ASN A N 1
ATOM 2232 C CA . ASN A 1 302 ? 41.727 31.438 14.526 1.00 17.48 299 ASN A CA 1
ATOM 2233 C C . ASN A 1 302 ? 42.966 30.680 15.035 1.00 17.48 299 ASN A C 1
ATOM 2234 O O . ASN A 1 302 ? 42.831 29.561 15.542 1.00 19.24 299 ASN A O 1
ATOM 2239 N N . CYS A 1 303 ? 44.141 31.252 14.864 1.00 18.42 300 CYS A N 1
ATOM 2240 C CA . CYS A 1 303 ? 45.392 30.716 15.371 1.00 18.16 300 CYS A CA 1
ATOM 2241 C C . CYS A 1 303 ? 45.703 29.288 14.874 1.00 18.32 300 CYS A C 1
ATOM 2242 O O . CYS A 1 303 ? 46.442 28.528 15.546 1.00 20.38 300 CYS A O 1
ATOM 2245 N N . GLY A 1 304 ? 45.132 28.939 13.716 1.00 17.26 301 GLY A N 1
ATOM 2246 C CA . GLY A 1 304 ? 45.359 27.649 13.094 1.00 17.92 301 GLY A CA 1
ATOM 2247 C C . GLY A 1 304 ? 44.227 26.682 13.097 1.00 18.24 301 GLY A C 1
ATOM 2248 O O . GLY A 1 304 ? 44.325 25.645 12.450 1.00 19.44 301 GLY A O 1
ATOM 2249 N N . VAL A 1 305 ? 43.159 27.020 13.785 1.00 19.01 302 VAL A N 1
ATOM 2250 C CA . VAL A 1 305 ? 41.997 26.153 13.972 1.00 19.69 302 VAL A CA 1
ATOM 2251 C C . VAL A 1 305 ? 40.794 26.738 13.258 1.00 18.89 302 VAL A C 1
ATOM 2252 O O . VAL A 1 305 ? 40.223 27.745 13.701 1.00 18.83 302 VAL A O 1
ATOM 2256 N N . GLY A 1 306 ? 40.374 26.056 12.192 1.00 18.94 303 GLY A N 1
ATOM 2257 C CA . GLY A 1 306 ? 39.205 26.486 11.403 1.00 19.59 303 GLY A CA 1
ATOM 2258 C C . GLY A 1 306 ? 37.860 25.937 11.873 1.00 19.85 303 GLY A C 1
ATOM 2259 O O . GLY A 1 306 ? 36.851 26.643 11.831 1.00 19.70 303 GLY A O 1
ATOM 2260 N N . LEU A 1 307 ? 37.875 24.704 12.375 1.00 18.96 304 LEU A N 1
ATOM 2261 C CA . LEU A 1 307 ? 36.733 24.062 12.967 1.00 19.39 304 LEU A CA 1
ATOM 2262 C C . LEU A 1 307 ? 37.177 23.340 14.215 1.00 20.66 304 LEU A C 1
ATOM 2263 O O . LEU A 1 307 ? 38.265 22.814 14.272 1.00 19.90 304 LEU A O 1
ATOM 2268 N N . ILE A 1 308 ? 36.275 23.298 15.190 1.00 20.81 305 ILE A N 1
ATOM 2269 C CA A ILE A 1 308 ? 36.446 22.413 16.328 0.60 21.71 305 ILE A CA 1
ATOM 2270 C CA B ILE A 1 308 ? 36.385 22.472 16.397 0.40 20.53 305 ILE A CA 1
ATOM 2271 C C . ILE A 1 308 ? 35.196 21.529 16.413 1.00 21.57 305 ILE A C 1
ATOM 2272 O O . ILE A 1 308 ? 34.055 21.977 16.182 1.00 21.85 305 ILE A O 1
ATOM 2281 N N . ILE A 1 309 ? 35.440 20.249 16.680 1.00 20.83 306 ILE A N 1
ATOM 2282 C CA . ILE A 1 309 ? 34.405 19.226 16.638 1.00 20.59 306 ILE A CA 1
ATOM 2283 C C . ILE A 1 309 ? 34.391 18.449 17.953 1.00 21.33 306 ILE A C 1
ATOM 2284 O O . ILE A 1 309 ? 35.440 17.979 18.402 1.00 20.98 306 ILE A O 1
ATOM 2289 N N . ALA A 1 310 ? 33.200 18.270 18.521 1.00 21.46 307 ALA A N 1
ATOM 2290 C CA . ALA A 1 310 ? 33.022 17.478 19.742 1.00 22.09 307 ALA A CA 1
ATOM 2291 C C . ALA A 1 310 ? 32.448 16.108 19.336 1.00 21.76 307 ALA A C 1
ATOM 2292 O O . ALA A 1 310 ? 31.477 16.037 18.589 1.00 21.81 307 ALA A O 1
ATOM 2294 N N . LEU A 1 311 ? 33.060 15.037 19.821 1.00 22.51 308 LEU A N 1
ATOM 2295 C CA . LEU A 1 311 ? 32.585 13.646 19.556 1.00 22.78 308 LEU A CA 1
ATOM 2296 C C . LEU A 1 311 ? 33.138 12.713 20.621 1.00 24.74 308 LEU A C 1
ATOM 2297 O O . LEU A 1 311 ? 34.017 13.100 21.392 1.00 24.48 308 LEU A O 1
ATOM 2302 N N . PRO A 1 312 ? 32.669 11.469 20.655 1.00 25.52 309 PRO A N 1
ATOM 2303 C CA . PRO A 1 312 ? 33.182 10.554 21.660 1.00 26.34 309 PRO A CA 1
ATOM 2304 C C . PRO A 1 312 ? 34.679 10.299 21.510 1.00 26.66 309 PRO A C 1
ATOM 2305 O O . PRO A 1 312 ? 35.173 10.238 20.381 1.00 26.17 309 PRO A O 1
ATOM 2309 N N . LYS A 1 313 ? 35.408 10.146 22.627 1.00 26.78 310 LYS A N 1
ATOM 2310 C CA . LYS A 1 313 ? 36.836 9.871 22.569 1.00 28.11 310 LYS A CA 1
ATOM 2311 C C . LYS A 1 313 ? 37.164 8.638 21.759 1.00 28.62 310 LYS A C 1
ATOM 2312 O O . LYS A 1 313 ? 38.189 8.596 21.069 1.00 28.20 310 LYS A O 1
ATOM 2318 N N . ASP A 1 314 ? 36.309 7.626 21.847 1.00 30.09 311 ASP A N 1
ATOM 2319 C CA . ASP A 1 314 ? 36.623 6.360 21.182 1.00 31.60 311 ASP A CA 1
ATOM 2320 C C . ASP A 1 314 ? 36.426 6.390 19.669 1.00 30.96 311 ASP A C 1
ATOM 2321 O O . ASP A 1 314 ? 36.722 5.405 18.974 1.00 31.74 311 ASP A O 1
ATOM 2326 N N . GLN A 1 315 ? 35.942 7.515 19.159 1.00 29.48 312 GLN A N 1
ATOM 2327 C CA . GLN A 1 315 ? 35.869 7.742 17.735 1.00 28.50 312 GLN A CA 1
ATOM 2328 C C . GLN A 1 315 ? 36.848 8.821 17.236 1.00 28.06 312 GLN A C 1
ATOM 2329 O O . GLN A 1 315 ? 36.976 9.014 16.020 1.00 26.78 312 GLN A O 1
ATOM 2335 N N . ALA A 1 316 ? 37.550 9.497 18.149 1.00 27.04 313 ALA A N 1
ATOM 2336 C CA . ALA A 1 316 ? 38.380 10.645 17.763 1.00 26.13 313 ALA A CA 1
ATOM 2337 C C . ALA A 1 316 ? 39.505 10.273 16.799 1.00 26.03 313 ALA A C 1
ATOM 2338 O O . ALA A 1 316 ? 39.725 10.979 15.819 1.00 24.03 313 ALA A O 1
ATOM 2340 N N . ASN A 1 317 ? 40.224 9.177 17.038 1.00 27.35 314 ASN A N 1
ATOM 2341 C CA . ASN A 1 317 ? 41.362 8.845 16.167 1.00 27.68 314 ASN A CA 1
ATOM 2342 C C . ASN A 1 317 ? 40.931 8.467 14.760 1.00 26.77 314 ASN A C 1
ATOM 2343 O O . ASN A 1 317 ? 41.571 8.885 13.794 1.00 27.20 314 ASN A O 1
ATOM 2348 N N . ALA A 1 318 ? 39.838 7.712 14.665 1.00 26.83 315 ALA A N 1
ATOM 2349 C CA . ALA A 1 318 ? 39.235 7.332 13.402 1.00 26.96 315 ALA A CA 1
ATOM 2350 C C . ALA A 1 318 ? 38.743 8.582 12.640 1.00 26.40 315 ALA A C 1
ATOM 2351 O O . ALA A 1 318 ? 38.950 8.695 11.414 1.00 26.07 315 ALA A O 1
ATOM 2353 N N . ALA A 1 319 ? 38.138 9.529 13.368 1.00 25.16 316 ALA A N 1
ATOM 2354 C CA . ALA A 1 319 ? 37.641 10.768 12.770 1.00 23.98 316 ALA A CA 1
ATOM 2355 C C . ALA A 1 319 ? 38.792 11.605 12.202 1.00 23.51 316 ALA A C 1
ATOM 2356 O O . ALA A 1 319 ? 38.691 12.156 11.111 1.00 22.63 316 ALA A O 1
ATOM 2358 N N . VAL A 1 320 ? 39.861 11.725 12.979 1.00 23.44 317 VAL A N 1
ATOM 2359 C CA . VAL A 1 320 ? 41.038 12.404 12.535 1.00 23.20 317 VAL A CA 1
ATOM 2360 C C . VAL A 1 320 ? 41.589 11.776 11.246 1.00 23.19 317 VAL A C 1
ATOM 2361 O O . VAL A 1 320 ? 41.896 12.510 10.299 1.00 23.02 317 VAL A O 1
ATOM 2365 N N . ALA A 1 321 ? 41.709 10.463 11.209 1.00 24.59 318 ALA A N 1
ATOM 2366 C CA . ALA A 1 321 ? 42.219 9.769 10.018 1.00 25.54 318 ALA A CA 1
ATOM 2367 C C . ALA A 1 321 ? 41.320 10.023 8.817 1.00 25.17 318 ALA A C 1
ATOM 2368 O O . ALA A 1 321 ? 41.829 10.228 7.710 1.00 24.79 318 ALA A O 1
ATOM 2370 N N . LEU A 1 322 ? 39.999 10.053 9.037 1.00 24.70 319 LEU A N 1
ATOM 2371 C CA . LEU A 1 322 ? 39.048 10.325 7.962 1.00 24.47 319 LEU A CA 1
ATOM 2372 C C . LEU A 1 322 ? 39.269 11.740 7.403 1.00 23.99 319 LEU A C 1
ATOM 2373 O O . LEU A 1 322 ? 39.340 11.951 6.165 1.00 24.85 319 LEU A O 1
ATOM 2378 N N . LEU A 1 323 ? 39.334 12.719 8.305 1.00 23.60 320 LEU A N 1
ATOM 2379 C CA . LEU A 1 323 ? 39.518 14.111 7.908 1.00 22.04 320 LEU A CA 1
ATOM 2380 C C . LEU A 1 323 ? 40.796 14.275 7.093 1.00 23.09 320 LEU A C 1
ATOM 2381 O O . LEU A 1 323 ? 40.809 14.949 6.059 1.00 22.61 320 LEU A O 1
ATOM 2386 N N . GLN A 1 324 ? 41.874 13.649 7.548 1.00 23.02 321 GLN A N 1
ATOM 2387 C CA . GLN A 1 324 ? 43.145 13.664 6.838 1.00 23.63 321 GLN A CA 1
ATOM 2388 C C . GLN A 1 324 ? 43.048 13.004 5.461 1.00 24.33 321 GLN A C 1
ATOM 2389 O O . GLN A 1 324 ? 43.612 13.545 4.484 1.00 25.48 321 GLN A O 1
ATOM 2395 N N . ALA A 1 325 ? 42.365 11.873 5.386 1.00 25.33 322 ALA A N 1
ATOM 2396 C CA . ALA A 1 325 ? 42.140 11.220 4.102 1.00 25.93 322 ALA A CA 1
ATOM 2397 C C . ALA A 1 325 ? 41.379 12.128 3.138 1.00 25.91 322 ALA A C 1
ATOM 2398 O O . ALA A 1 325 ? 41.495 11.986 1.903 1.00 26.77 322 ALA A O 1
ATOM 2400 N N . GLU A 1 326 ? 40.550 13.021 3.653 1.00 24.56 323 GLU A N 1
ATOM 2401 C CA . GLU A 1 326 ? 39.757 13.934 2.804 1.00 25.72 323 GLU A CA 1
ATOM 2402 C C . GLU A 1 326 ? 40.450 15.268 2.564 1.00 26.23 323 GLU A C 1
ATOM 2403 O O . GLU A 1 326 ? 39.790 16.246 2.196 1.00 28.04 323 GLU A O 1
ATOM 2409 N N . GLY A 1 327 ? 41.743 15.315 2.885 1.00 26.54 324 GLY A N 1
ATOM 2410 C CA . GLY A 1 327 ? 42.587 16.447 2.582 1.00 26.32 324 GLY A CA 1
ATOM 2411 C C . GLY A 1 327 ? 42.746 17.491 3.682 1.00 25.80 324 GLY A C 1
ATOM 2412 O O . GLY A 1 327 ? 43.272 18.576 3.413 1.00 28.62 324 GLY A O 1
ATOM 2413 N N . GLU A 1 328 ? 42.228 17.254 4.878 1.00 23.21 325 GLU A N 1
ATOM 2414 C CA . GLU A 1 328 ? 42.352 18.260 5.924 1.00 20.99 325 GLU A CA 1
ATOM 2415 C C . GLU A 1 328 ? 43.587 18.023 6.737 1.00 20.22 325 GLU A C 1
ATOM 2416 O O . GLU A 1 328 ? 44.121 16.899 6.776 1.00 23.06 325 GLU A O 1
ATOM 2422 N N . THR A 1 329 ? 44.023 19.071 7.427 1.00 18.67 326 THR A N 1
ATOM 2423 C CA A THR A 1 329 ? 44.869 18.866 8.598 0.60 19.38 326 THR A CA 1
ATOM 2424 C CA B THR A 1 329 ? 44.863 18.968 8.614 0.40 19.19 326 THR A CA 1
ATOM 2425 C C . THR A 1 329 ? 43.931 18.759 9.821 1.00 19.26 326 THR A C 1
ATOM 2426 O O . THR A 1 329 ? 42.944 19.494 9.971 1.00 19.85 326 THR A O 1
ATOM 2433 N N . ALA A 1 330 ? 44.206 17.770 10.659 1.00 19.56 327 ALA A N 1
ATOM 2434 C CA . ALA A 1 330 ? 43.319 17.506 11.803 1.00 19.29 327 ALA A CA 1
ATOM 2435 C C . ALA A 1 330 ? 44.063 16.834 12.946 1.00 21.00 327 ALA A C 1
ATOM 2436 O O . ALA A 1 330 ? 45.005 16.048 12.729 1.00 20.74 327 ALA A O 1
ATOM 2438 N N . TRP A 1 331 ? 43.576 17.078 14.157 1.00 20.65 328 TRP A N 1
ATOM 2439 C CA . TRP A 1 331 ? 44.207 16.500 15.325 1.00 20.45 328 TRP A CA 1
ATOM 2440 C C . TRP A 1 331 ? 43.337 16.592 16.534 1.00 21.16 328 TRP A C 1
ATOM 2441 O O . TRP A 1 331 ? 42.391 17.376 16.563 1.00 20.38 328 TRP A O 1
ATOM 2452 N N . VAL A 1 332 ? 43.632 15.7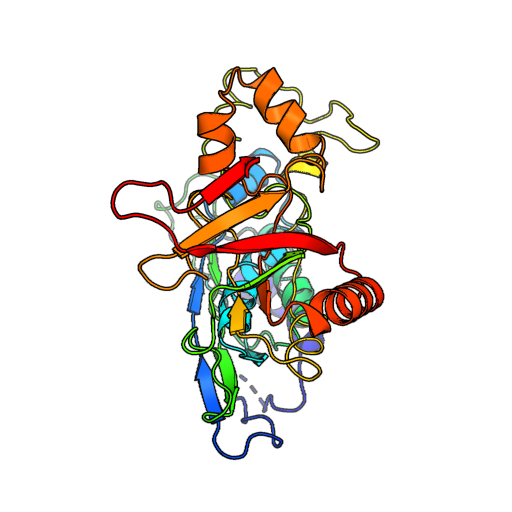29 17.535 1.00 21.64 329 VAL A N 1
ATOM 2453 C CA . VAL A 1 332 ? 42.898 15.837 18.774 1.00 22.06 329 VAL A CA 1
ATOM 2454 C C . VAL A 1 332 ? 43.495 16.992 19.578 1.00 21.69 329 VAL A C 1
ATOM 2455 O O . VAL A 1 332 ? 44.690 16.962 19.964 1.00 22.36 329 VAL A O 1
ATOM 2459 N N . ILE A 1 333 ? 42.698 18.019 19.795 1.00 20.62 330 ILE A N 1
ATOM 2460 C CA . ILE A 1 333 ? 43.182 19.270 20.418 1.00 20.91 330 ILE A CA 1
ATOM 2461 C C . ILE A 1 333 ? 42.786 19.339 21.899 1.00 22.22 330 ILE A C 1
ATOM 2462 O O . ILE A 1 333 ? 43.345 20.160 22.664 1.00 22.38 330 ILE A O 1
ATOM 2467 N N . GLY A 1 334 ? 41.833 18.515 22.322 1.00 22.22 331 GLY A N 1
ATOM 2468 C CA . GLY A 1 334 ? 41.490 18.577 23.756 1.00 23.35 331 GLY A CA 1
ATOM 2469 C C . GLY A 1 334 ? 40.312 17.709 24.120 1.00 23.92 331 GLY A C 1
ATOM 2470 O O . GLY A 1 334 ? 40.006 16.733 23.454 1.00 24.21 331 GLY A O 1
ATOM 2471 N N . GLU A 1 335 ? 39.607 18.121 25.158 1.00 24.42 332 GLU A N 1
ATOM 2472 C CA . GLU A 1 335 ? 38.449 17.407 25.651 1.00 24.56 332 GLU A CA 1
ATOM 2473 C C . GLU A 1 335 ? 37.552 18.380 26.398 1.00 24.64 332 GLU A C 1
ATOM 2474 O O . GLU A 1 335 ? 37.997 19.459 26.832 1.00 24.79 332 GLU A O 1
ATOM 2480 N N . ILE A 1 336 ? 36.307 17.956 26.590 1.00 24.45 333 ILE A N 1
ATOM 2481 C CA . ILE A 1 336 ? 35.306 18.707 27.359 1.00 24.78 333 ILE A CA 1
ATOM 2482 C C . ILE A 1 336 ? 35.314 18.197 28.796 1.00 25.60 333 ILE A C 1
ATOM 2483 O O . ILE A 1 336 ? 35.193 17.003 29.029 1.00 25.72 333 ILE A O 1
ATOM 2488 N N . ALA A 1 337 ? 35.535 19.110 29.735 1.00 25.88 334 ALA A N 1
ATOM 2489 C CA . ALA A 1 337 ? 35.547 18.813 31.171 1.00 26.89 334 ALA A CA 1
ATOM 2490 C C . ALA A 1 337 ? 34.449 19.568 31.923 1.00 27.45 334 ALA A C 1
ATOM 2491 O O . ALA A 1 337 ? 33.987 20.605 31.489 1.00 26.71 334 ALA A O 1
ATOM 2493 N N . ALA A 1 338 ? 34.072 19.062 33.084 1.00 28.90 335 ALA A N 1
ATOM 2494 C CA . ALA A 1 338 ? 33.200 19.823 33.996 1.00 31.07 335 ALA A CA 1
ATOM 2495 C C . ALA A 1 338 ? 33.903 21.103 34.413 1.00 31.75 335 ALA A C 1
ATOM 2496 O O . ALA A 1 338 ? 35.127 21.120 34.531 1.00 32.25 335 ALA A O 1
ATOM 2498 N N . ALA A 1 339 ? 33.138 22.177 34.544 1.00 32.78 336 ALA A N 1
ATOM 2499 C CA . ALA A 1 339 ? 33.660 23.514 34.883 1.00 33.97 336 ALA A CA 1
ATOM 2500 C C . ALA A 1 339 ? 32.981 23.964 36.138 1.00 37.08 336 ALA A C 1
ATOM 2501 O O . ALA A 1 339 ? 31.832 23.623 36.349 1.00 37.00 336 ALA A O 1
ATOM 2503 N N . ASN A 1 340 ? 33.692 24.698 36.986 1.00 40.01 337 ASN A N 1
ATOM 2504 C CA . ASN A 1 340 ? 33.033 25.317 38.137 1.00 43.29 337 ASN A CA 1
ATOM 2505 C C . ASN A 1 340 ? 32.409 26.644 37.706 1.00 44.77 337 ASN A C 1
ATOM 2506 O O . ASN A 1 340 ? 32.579 27.095 36.548 1.00 43.27 337 ASN A O 1
ATOM 2511 N N . SER A 1 341 ? 31.638 27.234 38.629 1.00 47.30 338 SER A N 1
ATOM 2512 C CA . SER A 1 341 ? 30.851 28.438 38.330 1.00 48.59 338 SER A CA 1
ATOM 2513 C C . SER A 1 341 ? 31.714 29.553 37.779 1.00 48.30 338 SER A C 1
ATOM 2514 O O . SER A 1 341 ? 31.344 30.224 36.836 1.00 49.49 338 SER A O 1
ATOM 2517 N N . ASN A 1 342 ? 32.878 29.746 38.377 1.00 48.83 339 ASN A N 1
ATOM 2518 C CA . ASN A 1 342 ? 33.658 30.919 38.084 1.00 48.80 339 ASN A CA 1
ATOM 2519 C C . ASN A 1 342 ? 34.389 30.834 36.720 1.00 46.54 339 ASN A C 1
ATOM 2520 O O . ASN A 1 342 ? 34.490 31.824 35.993 1.00 47.33 339 ASN A O 1
ATOM 2525 N N . GLU A 1 343 ? 34.833 29.648 36.334 1.00 43.90 340 GLU A N 1
ATOM 2526 C CA . GLU A 1 343 ? 35.972 29.585 35.420 1.00 40.84 340 GLU A CA 1
ATOM 2527 C C . GLU A 1 343 ? 35.716 29.799 33.926 1.00 37.94 340 GLU A C 1
ATOM 2528 O O . GLU A 1 343 ? 34.604 29.647 33.400 1.00 36.66 340 GLU A O 1
ATOM 2534 N N . ALA A 1 344 ? 36.806 30.135 33.247 1.00 35.56 341 ALA A N 1
ATOM 2535 C CA . ALA A 1 344 ? 36.800 30.354 31.827 1.00 33.50 341 ALA A CA 1
ATOM 2536 C C . ALA A 1 344 ? 36.365 29.064 31.156 1.00 31.83 341 ALA A C 1
ATOM 2537 O O . ALA A 1 344 ? 36.718 27.970 31.597 1.00 30.73 341 ALA A O 1
ATOM 2539 N N . GLN A 1 345 ? 35.623 29.212 30.071 1.00 29.98 342 GLN A N 1
ATOM 2540 C CA . GLN A 1 345 ? 35.177 28.079 29.287 1.00 30.01 342 GLN A CA 1
ATOM 2541 C C . GLN A 1 345 ? 36.241 27.510 28.351 1.00 27.66 342 GLN A C 1
ATOM 2542 O O . GLN A 1 345 ? 36.023 26.477 27.751 1.00 27.45 342 GLN A O 1
ATOM 2548 N N . VAL A 1 346 ? 37.349 28.209 28.177 1.00 27.76 343 VAL A N 1
ATOM 2549 C CA . VAL A 1 346 ? 38.483 27.710 27.426 1.00 26.05 343 VAL A CA 1
ATOM 2550 C C . VAL A 1 346 ? 39.713 27.793 28.314 1.00 26.64 343 VAL A C 1
ATOM 2551 O O . VAL A 1 346 ? 39.975 28.835 28.960 1.00 26.47 343 VAL A O 1
ATOM 2555 N N . GLU A 1 347 ? 40.436 26.687 28.398 1.00 26.80 344 GLU A N 1
ATOM 2556 C CA . GLU A 1 347 ? 41.628 26.591 29.230 1.00 28.66 344 GLU A CA 1
ATOM 2557 C C . GLU A 1 347 ? 42.718 25.950 28.385 1.00 28.97 344 GLU A C 1
ATOM 2558 O O . GLU A 1 347 ? 42.533 24.852 27.892 1.00 27.57 344 GLU A O 1
ATOM 2564 N N . ILE A 1 348 ? 43.840 26.631 28.210 1.00 28.57 345 ILE A N 1
ATOM 2565 C CA . ILE A 1 348 ? 44.938 26.023 27.490 1.00 29.62 345 ILE A CA 1
ATOM 2566 C C . ILE A 1 348 ? 45.912 25.479 28.505 1.00 31.72 345 ILE A C 1
ATOM 2567 O O . ILE A 1 348 ? 46.414 26.217 29.378 1.00 31.60 345 ILE A O 1
ATOM 2572 N N . ASN A 1 349 ? 46.178 24.190 28.485 1.00 32.85 346 ASN A N 1
ATOM 2573 C CA . ASN A 1 349 ? 47.224 23.729 29.382 1.00 36.28 346 ASN A CA 1
ATOM 2574 C C . ASN A 1 349 ? 48.192 22.736 28.746 1.00 36.82 346 ASN A C 1
ATOM 2575 O O . ASN A 1 349 ? 48.293 22.656 27.523 1.00 35.39 346 ASN A O 1
#

Secondary structure (DSSP, 8-state):
-HHHHHHHHHHHHHHHT--TTEE--EEPPPTT-SSEEEEEEEE--THHHHHHHHTT--SSHHHHHHHHHHHHHHTTTPEEEEEEEEEEESS--HHHHHHHHHHHHHHHHHHT-EEEEEEEEE-BTTB-TT-EEEEEEEEEEEEGGG---STT--TT-EEEEEE-SSSTTSSHHHHHHHHHHHT--TT-EETTEEHHHHHHPPPPP-HHHHHHHHHHS---EEEE--TTHHHHHGGGGPPTTEEEEE-TTS----HHHHHHHHHHT--HHHHHTTS-TTEEEEEEE-HHHHHHHHHHHHHTT--EEEEEEEEE--SSS-SEEE-